Protein AF-A0A183DAX3-F1 (afdb_monomer)

Structure (mmCIF, N/CA/C/O backbone):
data_AF-A0A183DAX3-F1
#
_entry.id   AF-A0A183DAX3-F1
#
loop_
_atom_site.group_PDB
_atom_site.id
_atom_site.type_symbol
_atom_site.label_atom_id
_atom_site.label_alt_id
_atom_site.label_comp_id
_atom_site.label_asym_id
_atom_site.label_entity_id
_atom_site.label_seq_id
_atom_site.pdbx_PDB_ins_code
_atom_site.Cartn_x
_atom_site.Cartn_y
_atom_site.Cartn_z
_atom_site.occupancy
_atom_site.B_iso_or_equiv
_atom_site.auth_seq_id
_atom_site.auth_comp_id
_atom_site.auth_asym_id
_atom_site.auth_atom_id
_atom_site.pdbx_PDB_model_num
ATOM 1 N N . PHE A 1 1 ? -24.414 -27.160 -21.363 1.00 36.38 1 PHE A N 1
ATOM 2 C CA . PHE A 1 1 ? -23.345 -26.198 -21.019 1.00 36.38 1 PHE A CA 1
ATOM 3 C C . PHE A 1 1 ? -23.274 -26.033 -19.509 1.00 36.38 1 PHE A C 1
ATOM 5 O O . PHE A 1 1 ? -24.275 -25.656 -18.914 1.00 36.38 1 PHE A O 1
ATOM 12 N N . PHE A 1 2 ? -22.124 -26.298 -18.882 1.00 36.66 2 PHE A N 1
ATOM 13 C CA . PHE A 1 2 ? -21.913 -25.913 -17.483 1.00 36.66 2 PHE A CA 1
ATOM 14 C C . PHE A 1 2 ? -21.641 -24.407 -17.411 1.00 36.66 2 PHE A C 1
ATOM 16 O O . PHE A 1 2 ? -20.585 -23.949 -17.849 1.00 36.66 2 PHE A O 1
ATOM 23 N N . PHE A 1 3 ? -22.562 -23.641 -1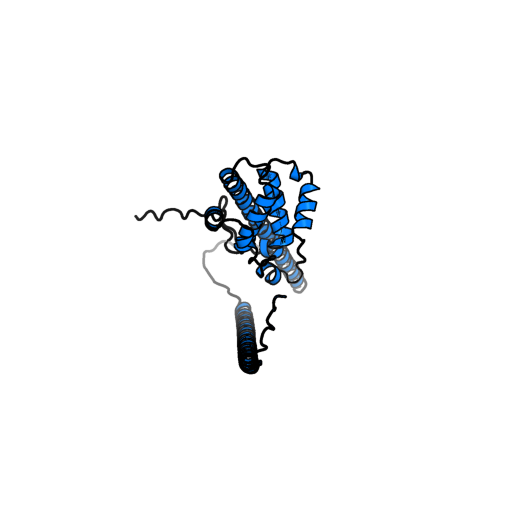6.821 1.00 40.41 3 PHE A N 1
ATOM 24 C CA . PHE A 1 3 ? -22.272 -22.273 -16.393 1.00 40.41 3 PHE A CA 1
ATOM 25 C C . PHE A 1 3 ? -21.272 -22.322 -15.234 1.00 40.41 3 PHE A C 1
ATOM 27 O O . PHE A 1 3 ? -21.640 -22.407 -14.060 1.00 40.41 3 PHE A O 1
ATOM 34 N N . LYS A 1 4 ? -19.979 -22.291 -15.574 1.00 36.47 4 LYS A N 1
ATOM 35 C CA . LYS A 1 4 ? -18.889 -22.106 -14.616 1.00 36.47 4 LYS A CA 1
ATOM 36 C C . LYS A 1 4 ? -19.101 -20.738 -13.966 1.00 36.47 4 LYS A C 1
ATOM 38 O O . LYS A 1 4 ? -18.839 -19.720 -14.603 1.00 36.47 4 LYS A O 1
ATOM 43 N N . LYS A 1 5 ? -19.662 -20.731 -12.747 1.00 35.03 5 LYS A N 1
ATOM 44 C CA . LYS A 1 5 ? -20.016 -19.509 -12.003 1.00 35.03 5 LYS A CA 1
ATOM 45 C C . LYS A 1 5 ? -18.853 -18.511 -12.097 1.00 35.03 5 LYS A C 1
ATOM 47 O O . LYS A 1 5 ? -17.717 -18.939 -11.867 1.00 35.03 5 LYS A O 1
ATOM 52 N N . PRO A 1 6 ? -19.097 -17.228 -12.429 1.00 43.09 6 PRO A N 1
ATOM 53 C CA . PRO A 1 6 ? -18.027 -16.243 -12.463 1.00 43.09 6 PRO A CA 1
ATOM 54 C C . PRO A 1 6 ? -17.352 -16.244 -11.094 1.00 43.09 6 PRO A C 1
ATOM 56 O O . PRO A 1 6 ? -18.022 -16.106 -10.067 1.00 43.09 6 PRO A O 1
ATOM 59 N N . VAL A 1 7 ? -16.038 -16.478 -11.078 1.00 43.03 7 VAL A N 1
ATOM 60 C CA . VAL A 1 7 ? -15.271 -16.480 -9.833 1.00 43.03 7 VAL A CA 1
ATOM 61 C C . VAL A 1 7 ? -15.474 -15.111 -9.197 1.00 43.03 7 VAL A C 1
ATOM 63 O O . VAL A 1 7 ? -15.233 -14.092 -9.841 1.00 43.03 7 VAL A O 1
ATOM 66 N N . SER A 1 8 ? -15.973 -15.090 -7.959 1.00 47.31 8 SER A N 1
ATOM 67 C CA . SER A 1 8 ? -16.165 -13.859 -7.192 1.00 47.31 8 SER A CA 1
ATOM 68 C C . SER A 1 8 ? -14.787 -13.265 -6.905 1.00 47.31 8 SER A C 1
ATOM 70 O O . SER A 1 8 ? -14.206 -13.554 -5.861 1.00 47.31 8 SER A O 1
ATOM 72 N N . ASP A 1 9 ? -14.292 -12.451 -7.839 1.00 54.03 9 ASP A N 1
ATOM 73 C CA . ASP A 1 9 ? -12.934 -11.885 -7.958 1.00 54.03 9 ASP A CA 1
ATOM 74 C C . ASP A 1 9 ? -12.646 -10.780 -6.915 1.00 54.03 9 ASP A C 1
ATOM 76 O O . ASP A 1 9 ? -12.005 -9.752 -7.148 1.00 54.03 9 ASP A O 1
ATOM 80 N N . ASP A 1 10 ? -13.230 -10.979 -5.740 1.00 66.69 10 ASP A N 1
ATOM 81 C CA . ASP A 1 10 ? -13.441 -10.016 -4.685 1.00 66.69 10 ASP A CA 1
ATOM 82 C C . ASP A 1 10 ? -12.514 -10.374 -3.526 1.00 66.69 10 ASP A C 1
ATOM 84 O O . ASP A 1 10 ? -12.925 -10.850 -2.471 1.00 66.69 10 ASP A O 1
ATOM 88 N N . TYR A 1 11 ? -11.221 -10.185 -3.788 1.00 73.75 11 TYR A N 1
ATOM 89 C CA . TYR A 1 11 ? -10.086 -10.455 -2.899 1.00 73.75 11 TYR A CA 1
ATOM 90 C C . TYR A 1 11 ? -10.286 -9.922 -1.468 1.00 73.75 11 TYR A C 1
ATOM 92 O O . TYR A 1 11 ? -9.861 -10.528 -0.488 1.00 73.75 11 TYR A O 1
ATOM 100 N N . VAL A 1 12 ? -11.032 -8.821 -1.339 1.00 80.94 12 VAL A N 1
ATOM 101 C CA . VAL A 1 12 ? -11.403 -8.203 -0.061 1.00 80.94 12 VAL A CA 1
ATOM 102 C C . VAL A 1 12 ? -12.315 -9.101 0.786 1.00 80.94 12 VAL A C 1
ATOM 104 O O . VAL A 1 12 ? -12.219 -9.057 2.009 1.00 80.94 12 VAL A O 1
ATOM 107 N N . LYS A 1 13 ? -13.127 -9.986 0.188 1.00 83.25 13 LYS A N 1
ATOM 108 C CA . LYS A 1 13 ? -13.876 -11.018 0.931 1.00 83.25 13 LYS A CA 1
ATOM 109 C C . LYS A 1 13 ? -12.946 -12.028 1.602 1.00 83.25 13 LYS A C 1
ATOM 111 O O . LYS A 1 13 ? -13.238 -12.438 2.718 1.00 83.25 13 LYS A O 1
ATOM 116 N N . PHE A 1 14 ? -11.837 -12.403 0.962 1.00 82.75 14 PHE A N 1
ATOM 117 C CA . PHE A 1 14 ? -10.876 -13.353 1.533 1.00 82.75 14 PHE A CA 1
ATOM 118 C C . PHE A 1 14 ? -10.096 -12.727 2.696 1.00 82.75 14 PHE A C 1
ATOM 120 O O . PHE A 1 14 ? -10.003 -13.319 3.769 1.00 82.75 14 PHE A O 1
ATOM 127 N N . ILE A 1 15 ? -9.658 -11.472 2.541 1.00 85.75 15 ILE A N 1
ATOM 128 C CA . ILE A 1 15 ? -9.043 -10.694 3.630 1.00 85.75 15 ILE A CA 1
ATOM 129 C C . ILE A 1 15 ? -10.043 -10.488 4.786 1.00 85.75 15 ILE A C 1
ATOM 131 O O . ILE A 1 15 ? -9.683 -10.667 5.948 1.00 85.75 15 ILE A O 1
ATOM 135 N N . ARG A 1 16 ? -11.324 -10.210 4.491 1.00 88.50 16 ARG A N 1
ATOM 136 C CA . ARG A 1 16 ? -12.394 -10.151 5.504 1.00 88.50 16 ARG A CA 1
ATOM 137 C C . ARG A 1 16 ? -12.601 -11.492 6.217 1.00 88.50 16 ARG A C 1
ATOM 139 O O . ARG A 1 16 ? -12.788 -11.490 7.428 1.00 88.50 16 ARG A O 1
ATOM 146 N N . GLN A 1 17 ? -12.550 -12.616 5.500 1.00 86.88 17 GLN A N 1
ATOM 147 C CA . GLN A 1 17 ? -12.668 -13.965 6.073 1.00 86.88 17 GLN A CA 1
ATOM 148 C C . GLN A 1 17 ? -11.479 -14.338 6.968 1.00 86.88 17 GLN A C 1
ATOM 150 O O . GLN A 1 17 ? -11.684 -14.988 7.988 1.00 86.88 17 GLN A O 1
ATOM 155 N N . LYS A 1 18 ? -10.257 -13.900 6.632 1.00 85.06 18 LYS A N 1
ATOM 156 C CA . LYS A 1 18 ? -9.081 -14.032 7.512 1.00 85.06 18 LYS A CA 1
ATOM 157 C C . LYS A 1 18 ? -9.136 -13.110 8.740 1.00 85.06 18 LYS A C 1
ATOM 159 O O . LYS A 1 18 ? -8.490 -13.404 9.742 1.00 85.06 18 LYS A O 1
ATOM 164 N N . GLY A 1 19 ? -9.898 -12.017 8.666 1.00 84.88 19 GLY A N 1
ATOM 165 C CA . GLY A 1 19 ? -10.032 -11.018 9.726 1.00 84.88 19 GLY A CA 1
ATOM 166 C C . GLY A 1 19 ? -8.823 -10.080 9.843 1.00 84.88 19 GLY A C 1
ATOM 167 O O . GLY A 1 19 ? -7.738 -10.358 9.338 1.00 84.88 19 GLY A O 1
ATOM 168 N N . ILE A 1 20 ? -9.008 -8.937 10.512 1.00 87.25 20 ILE A N 1
ATOM 169 C CA . ILE A 1 20 ? -7.955 -7.927 10.727 1.00 87.25 20 ILE A CA 1
ATOM 170 C C . ILE A 1 20 ? -7.812 -7.582 12.212 1.00 87.25 20 ILE A C 1
ATOM 172 O O . ILE A 1 20 ? -8.551 -6.764 12.761 1.00 87.25 20 ILE A O 1
ATOM 176 N N . SER A 1 21 ? -6.827 -8.204 12.858 1.00 87.56 21 SER A N 1
ATOM 177 C CA . SER A 1 21 ? -6.467 -8.005 14.264 1.00 87.56 21 SER A CA 1
ATOM 178 C C . SER A 1 21 ? -4.980 -7.667 14.417 1.00 87.56 21 SER A C 1
ATOM 180 O O . SER A 1 21 ? -4.180 -7.846 13.498 1.00 87.56 21 SER A O 1
ATOM 182 N N . GLN A 1 22 ? -4.580 -7.227 15.615 1.00 87.25 22 GLN A N 1
ATOM 183 C CA . GLN A 1 22 ? -3.162 -7.046 15.944 1.00 87.25 22 GLN A CA 1
ATOM 184 C C . GLN A 1 22 ? -2.368 -8.360 15.824 1.00 87.25 22 GLN A C 1
ATOM 186 O O . GLN A 1 22 ? -1.220 -8.347 15.394 1.00 87.25 22 GLN A O 1
ATOM 191 N N . SER A 1 23 ? -2.991 -9.494 16.161 1.00 86.44 23 SER A N 1
ATOM 192 C CA . SER A 1 23 ? -2.386 -10.828 16.070 1.00 86.44 23 SER A CA 1
ATOM 193 C C . SER A 1 23 ? -2.333 -11.390 14.646 1.00 86.44 23 SER A C 1
ATOM 195 O O . SER A 1 23 ? -1.451 -12.189 14.352 1.00 86.44 23 SER A O 1
ATOM 197 N N . SER A 1 24 ? -3.223 -10.969 13.736 1.00 84.50 24 SER A N 1
ATOM 198 C CA . SER A 1 24 ? -3.131 -11.363 12.323 1.00 84.50 24 SER A CA 1
ATOM 199 C C . SER A 1 24 ? -2.030 -10.598 11.586 1.00 84.50 24 SER A C 1
ATOM 201 O O . SER A 1 24 ? -1.453 -11.130 10.642 1.00 84.50 24 SER A O 1
ATOM 203 N N . ILE A 1 25 ? -1.734 -9.355 11.997 1.00 90.31 25 ILE A N 1
ATOM 204 C CA . ILE A 1 25 ? -0.727 -8.510 11.333 1.00 90.31 25 ILE A CA 1
ATOM 205 C C . ILE A 1 25 ? 0.669 -8.548 11.967 1.00 90.31 25 ILE A C 1
ATOM 207 O O . ILE A 1 25 ? 1.628 -8.223 11.273 1.00 90.31 25 ILE A O 1
ATOM 211 N N . SER A 1 26 ? 0.829 -8.983 13.224 1.00 88.19 26 SER A N 1
ATOM 212 C CA . SER A 1 26 ? 2.143 -9.050 13.898 1.00 88.19 26 SER A CA 1
ATOM 213 C C . SER A 1 26 ? 3.169 -9.922 13.171 1.00 88.19 26 SER A C 1
ATOM 215 O O . SER A 1 26 ? 4.369 -9.694 13.285 1.00 88.19 26 SER A O 1
ATOM 217 N N . ASN A 1 27 ? 2.692 -10.912 12.415 1.00 88.19 27 ASN A N 1
ATOM 218 C CA . ASN A 1 27 ? 3.525 -11.889 11.715 1.00 88.19 27 ASN A CA 1
ATOM 219 C C . ASN A 1 27 ? 3.821 -11.471 10.259 1.00 88.19 27 ASN A C 1
ATOM 221 O O . ASN A 1 27 ? 4.554 -12.164 9.551 1.00 88.19 27 ASN A O 1
ATOM 225 N N . ILE A 1 28 ? 3.251 -10.352 9.792 1.00 91.38 28 ILE A N 1
ATOM 226 C CA . ILE A 1 28 ? 3.421 -9.855 8.426 1.00 91.38 28 ILE A CA 1
ATOM 227 C C . ILE A 1 28 ? 4.698 -9.017 8.337 1.00 91.38 28 ILE A C 1
ATOM 229 O O . ILE A 1 28 ? 4.840 -7.990 8.998 1.00 91.38 28 ILE A O 1
ATOM 233 N N . LYS A 1 29 ? 5.615 -9.415 7.450 1.00 93.62 29 LYS A N 1
ATOM 234 C CA . LYS A 1 29 ? 6.795 -8.608 7.115 1.00 93.62 29 LYS A CA 1
ATOM 235 C C . LYS A 1 29 ? 6.365 -7.392 6.285 1.00 93.62 29 LYS A C 1
ATOM 237 O O . LYS A 1 29 ? 5.836 -7.555 5.187 1.00 93.62 29 LYS A O 1
ATOM 242 N N . ILE A 1 30 ? 6.590 -6.191 6.824 1.00 94.44 30 ILE A N 1
ATOM 243 C CA . ILE A 1 30 ? 6.366 -4.897 6.162 1.00 94.44 30 ILE A CA 1
ATOM 244 C C . ILE A 1 30 ? 7.695 -4.116 6.146 1.00 94.44 30 ILE A C 1
ATOM 246 O O . ILE A 1 30 ? 8.199 -3.804 7.226 1.00 94.44 30 ILE A O 1
ATOM 250 N N . PRO A 1 31 ? 8.250 -3.756 4.970 1.00 95.69 31 PRO A N 1
ATOM 251 C CA . PRO A 1 31 ? 7.749 -4.045 3.623 1.00 95.69 31 PRO A CA 1
ATOM 252 C C . PRO A 1 31 ? 7.647 -5.533 3.304 1.00 95.69 31 PRO A C 1
ATOM 254 O O . PRO A 1 31 ? 8.349 -6.357 3.893 1.00 95.69 31 PRO A O 1
ATOM 257 N N . VAL A 1 32 ? 6.799 -5.864 2.330 1.00 94.88 32 VAL A N 1
ATOM 258 C CA . VAL A 1 32 ? 6.739 -7.235 1.812 1.00 94.88 32 VAL A CA 1
ATOM 259 C C . VAL A 1 32 ? 8.085 -7.572 1.144 1.00 94.88 32 VAL A C 1
ATOM 261 O O . VAL A 1 32 ? 8.640 -6.698 0.474 1.00 94.88 32 VAL A O 1
ATOM 264 N N . PRO A 1 33 ? 8.640 -8.793 1.274 1.00 94.19 33 PRO A N 1
ATOM 265 C CA . PRO A 1 33 ? 9.976 -9.118 0.748 1.00 94.19 33 PRO A CA 1
ATOM 266 C C . PRO A 1 33 ? 10.165 -8.789 -0.742 1.00 94.19 33 PRO A C 1
ATOM 268 O O . PRO A 1 33 ? 11.224 -8.333 -1.168 1.00 94.19 33 PRO A O 1
ATOM 271 N N . GLN A 1 34 ? 9.098 -8.939 -1.526 1.00 93.00 34 GLN A N 1
ATOM 272 C CA . GLN A 1 34 ? 9.042 -8.631 -2.951 1.00 93.00 34 GLN A CA 1
ATOM 273 C C . GLN A 1 34 ? 9.302 -7.144 -3.251 1.00 93.00 34 GLN A C 1
ATOM 275 O O . GLN A 1 34 ? 9.778 -6.835 -4.337 1.00 93.00 34 GLN A O 1
ATOM 280 N N . ALA A 1 35 ? 9.050 -6.224 -2.311 1.00 93.38 35 ALA A N 1
ATOM 281 C CA . ALA A 1 35 ? 9.374 -4.807 -2.475 1.00 93.38 35 ALA A CA 1
ATOM 282 C C . ALA A 1 35 ? 10.889 -4.596 -2.626 1.00 93.38 35 ALA A C 1
ATOM 284 O O . ALA A 1 35 ? 11.311 -3.855 -3.509 1.00 93.38 35 ALA A O 1
ATOM 285 N N . TYR A 1 36 ? 11.693 -5.307 -1.827 1.00 94.31 36 TYR A N 1
ATOM 286 C CA . TYR A 1 36 ? 13.156 -5.264 -1.891 1.00 94.31 36 TYR A CA 1
ATOM 287 C C . TYR A 1 36 ? 13.718 -6.020 -3.101 1.00 94.31 36 TYR A C 1
ATOM 289 O O . TYR A 1 36 ? 14.687 -5.565 -3.698 1.00 94.31 36 TYR A O 1
ATOM 297 N N . LEU A 1 37 ? 13.078 -7.117 -3.527 1.00 92.31 37 LEU A N 1
ATOM 298 C CA . LEU A 1 37 ? 13.431 -7.800 -4.783 1.00 92.31 37 LEU A CA 1
ATOM 299 C C . LEU A 1 37 ? 13.175 -6.905 -6.011 1.00 92.31 37 LEU A C 1
ATOM 301 O O . LEU A 1 37 ? 13.958 -6.900 -6.958 1.00 92.31 37 LEU A O 1
ATOM 305 N N . SER A 1 38 ? 12.099 -6.112 -5.993 1.00 90.00 38 SER A N 1
ATOM 306 C CA . SER A 1 38 ? 11.812 -5.102 -7.020 1.00 90.00 38 SER A CA 1
ATOM 307 C C . SER A 1 38 ? 12.674 -3.841 -6.898 1.00 90.00 38 SER A C 1
ATOM 309 O O . SER A 1 38 ? 12.843 -3.124 -7.889 1.00 90.00 38 SER A O 1
ATOM 311 N N . ASP A 1 39 ? 13.142 -3.514 -5.691 1.00 92.75 39 ASP A N 1
ATOM 312 C CA . ASP A 1 39 ? 13.856 -2.281 -5.363 1.00 92.75 39 ASP A CA 1
ATOM 313 C C . ASP A 1 39 ? 14.766 -2.428 -4.122 1.00 92.75 39 ASP A C 1
ATOM 315 O O . ASP A 1 39 ? 14.351 -2.100 -3.007 1.00 92.75 39 ASP A O 1
ATOM 319 N N . PRO A 1 40 ? 16.035 -2.850 -4.287 1.00 94.00 40 PRO A N 1
ATOM 320 C CA . PRO A 1 40 ? 16.969 -2.984 -3.164 1.00 94.00 40 PRO A CA 1
ATOM 321 C C . PRO A 1 40 ? 17.235 -1.673 -2.407 1.00 94.00 40 PRO A C 1
ATOM 323 O O . PRO A 1 40 ? 17.651 -1.703 -1.254 1.00 94.00 40 PRO A O 1
ATOM 326 N N . GLY A 1 41 ? 16.974 -0.519 -3.035 1.00 94.06 41 GLY A N 1
ATOM 327 C CA . GLY A 1 41 ? 17.091 0.808 -2.425 1.00 94.06 41 GLY A CA 1
ATOM 328 C C . GLY A 1 41 ? 15.806 1.323 -1.765 1.00 94.06 41 GLY A C 1
ATOM 329 O O . GLY A 1 41 ? 15.719 2.518 -1.481 1.00 94.06 41 GLY A O 1
ATOM 330 N N . PHE A 1 42 ? 14.782 0.485 -1.565 1.00 95.06 42 PHE A N 1
ATOM 331 C CA . PHE A 1 42 ? 13.511 0.928 -0.990 1.00 95.06 42 PHE A CA 1
ATOM 332 C C . PHE A 1 42 ? 13.645 1.298 0.494 1.00 95.06 42 PHE A C 1
ATOM 334 O O . PHE A 1 42 ? 13.867 0.445 1.351 1.00 95.06 42 PHE A O 1
ATOM 341 N N . THR A 1 43 ? 13.449 2.580 0.799 1.00 95.50 43 THR A N 1
ATOM 342 C CA . THR A 1 43 ? 13.458 3.142 2.154 1.00 95.50 43 THR A CA 1
ATOM 343 C C . THR A 1 43 ? 12.022 3.364 2.657 1.00 95.50 43 THR A C 1
ATOM 345 O O . THR A 1 43 ? 11.403 4.387 2.350 1.00 95.50 43 THR A O 1
ATOM 348 N N . PRO A 1 44 ? 11.434 2.410 3.404 1.00 96.06 44 PRO A N 1
ATOM 349 C CA . PRO A 1 44 ? 10.054 2.522 3.856 1.00 96.06 44 PRO A CA 1
ATOM 350 C C . PRO A 1 44 ? 9.890 3.545 4.982 1.00 96.06 44 PRO A C 1
ATOM 352 O O . PRO A 1 44 ? 10.698 3.620 5.905 1.00 96.06 44 PRO A O 1
ATOM 355 N N . SER A 1 45 ? 8.785 4.287 4.955 1.00 97.00 45 SER A N 1
ATOM 356 C CA . SER A 1 45 ? 8.358 5.105 6.098 1.00 97.00 45 SER A CA 1
ATOM 357 C C . SER A 1 45 ? 7.787 4.235 7.232 1.00 97.00 45 SER A C 1
ATOM 359 O O . SER A 1 45 ? 7.243 3.150 6.986 1.00 97.00 45 SER A O 1
ATOM 361 N N . SER A 1 46 ? 7.854 4.723 8.474 1.00 97.06 46 SER A N 1
ATOM 362 C CA . SER A 1 46 ? 7.173 4.096 9.620 1.00 97.06 46 SER A CA 1
ATOM 363 C C . SER A 1 46 ? 5.640 4.183 9.480 1.00 97.06 46 SER A C 1
ATOM 365 O O . SER A 1 46 ? 5.128 4.920 8.632 1.00 97.06 46 SER A O 1
ATOM 367 N N . GLU A 1 47 ? 4.881 3.419 10.271 1.00 96.94 47 GLU A N 1
ATOM 368 C CA . GLU A 1 47 ? 3.412 3.518 10.241 1.00 96.94 47 GLU A CA 1
ATOM 369 C C . GLU A 1 47 ? 2.963 4.891 10.761 1.00 96.94 47 GLU A C 1
ATOM 371 O O . GLU A 1 47 ? 2.160 5.579 10.135 1.00 96.94 47 GLU A O 1
ATOM 376 N N . GLU A 1 48 ? 3.584 5.326 11.851 1.00 97.38 48 GLU A N 1
ATOM 377 C CA . GLU A 1 48 ? 3.372 6.586 12.556 1.00 97.38 48 GLU A CA 1
ATOM 378 C C . GLU A 1 48 ? 3.677 7.775 11.640 1.00 97.38 48 GLU A C 1
ATOM 380 O O . GLU A 1 48 ? 2.869 8.693 11.541 1.00 97.38 48 GLU A O 1
ATOM 385 N N . GLN A 1 49 ? 4.785 7.728 10.891 1.00 97.50 49 GLN A N 1
ATOM 386 C CA . GLN A 1 49 ? 5.135 8.741 9.890 1.00 97.50 49 GLN A CA 1
ATOM 387 C C . GLN A 1 49 ? 4.082 8.852 8.778 1.00 97.50 49 GLN A C 1
ATOM 389 O O . GLN A 1 49 ? 3.790 9.956 8.316 1.00 97.50 49 GLN A O 1
ATOM 394 N N . ILE A 1 50 ? 3.500 7.731 8.337 1.00 97.81 50 ILE A N 1
ATOM 395 C CA . ILE A 1 50 ? 2.433 7.729 7.325 1.00 97.81 50 ILE A CA 1
ATOM 396 C C . ILE A 1 50 ? 1.123 8.270 7.903 1.00 97.81 50 ILE A C 1
ATOM 398 O O . ILE A 1 50 ? 0.455 9.053 7.230 1.00 97.81 50 ILE A O 1
ATOM 402 N N . ILE A 1 51 ? 0.784 7.914 9.143 1.00 97.56 51 ILE A N 1
ATOM 403 C CA . ILE A 1 51 ? -0.407 8.401 9.855 1.00 97.56 51 ILE A CA 1
ATOM 404 C C . ILE A 1 51 ? -0.305 9.912 10.123 1.00 97.56 51 ILE A C 1
ATOM 406 O O . ILE A 1 51 ? -1.238 10.653 9.818 1.00 97.56 51 ILE A O 1
ATOM 410 N N . GLN A 1 52 ? 0.844 10.402 10.592 1.00 97.44 52 GLN A N 1
ATOM 411 C CA . GLN A 1 52 ? 1.106 11.833 10.790 1.00 97.44 52 GLN A CA 1
ATOM 412 C C . GLN A 1 52 ? 1.009 12.611 9.470 1.00 97.44 52 GLN A C 1
ATOM 414 O O . GLN A 1 52 ? 0.261 13.583 9.386 1.00 97.44 52 GLN A O 1
ATOM 419 N N . GLN A 1 53 ? 1.684 12.149 8.408 1.00 96.69 53 GLN A N 1
ATOM 420 C CA . GLN A 1 53 ? 1.600 12.773 7.079 1.00 96.69 53 GLN A CA 1
ATOM 421 C C . GLN A 1 53 ? 0.192 12.701 6.465 1.00 96.69 53 GLN A C 1
ATOM 423 O O . GLN A 1 53 ? -0.137 13.527 5.614 1.00 96.69 53 GLN A O 1
ATOM 428 N N . PHE A 1 54 ? -0.625 11.714 6.848 1.00 97.50 54 PHE A N 1
ATOM 429 C CA . PHE A 1 54 ? -2.021 11.612 6.434 1.00 97.50 54 PHE A CA 1
ATOM 430 C C . PHE A 1 54 ? -2.871 12.687 7.121 1.00 97.50 54 PHE A C 1
ATOM 432 O O . PHE A 1 54 ? -3.498 13.476 6.419 1.00 97.50 54 PHE A O 1
ATOM 439 N N . HIS A 1 55 ? -2.830 12.781 8.455 1.00 96.06 55 HIS A N 1
ATOM 440 C CA . HIS A 1 55 ? -3.594 13.778 9.220 1.00 96.06 55 HIS A CA 1
ATOM 441 C C . HIS A 1 55 ? -3.156 15.227 8.953 1.00 96.06 55 HIS A C 1
ATOM 443 O O . HIS A 1 55 ? -3.982 16.130 8.988 1.00 96.06 55 HIS A O 1
ATOM 449 N N . GLN A 1 56 ? -1.883 15.462 8.621 1.00 95.38 56 GLN A N 1
ATOM 450 C CA . GLN A 1 56 ? -1.381 16.779 8.201 1.00 95.38 56 GLN A CA 1
ATOM 451 C C . GLN A 1 56 ? -1.807 17.178 6.774 1.00 95.38 56 GLN A C 1
ATOM 453 O O . GLN A 1 56 ? -1.518 18.288 6.327 1.00 95.38 56 GLN A O 1
ATOM 458 N N . ASN A 1 57 ? -2.450 16.288 6.012 1.00 96.00 57 ASN A N 1
ATOM 459 C CA . ASN A 1 57 ? -2.863 16.565 4.643 1.00 96.00 57 ASN A CA 1
ATOM 460 C C . ASN A 1 57 ? -4.348 16.927 4.577 1.00 96.00 57 ASN A C 1
ATOM 462 O O . ASN A 1 57 ? -5.179 16.164 5.049 1.00 96.00 57 ASN A O 1
ATOM 466 N N . ARG A 1 58 ? -4.706 17.977 3.825 1.00 91.88 58 ARG A N 1
ATOM 467 C CA . ARG A 1 58 ? -6.112 18.355 3.541 1.00 91.88 58 ARG A CA 1
ATOM 468 C C . ARG A 1 58 ? -6.984 17.253 2.904 1.00 91.88 58 ARG A C 1
ATOM 470 O O . ARG A 1 58 ? -8.185 17.423 2.747 1.00 91.88 58 ARG A O 1
ATOM 477 N N . ARG A 1 59 ? -6.376 16.146 2.456 1.00 89.62 59 ARG A N 1
ATOM 478 C CA . ARG A 1 59 ? -7.061 14.927 1.985 1.00 89.62 59 ARG A CA 1
ATOM 479 C C . ARG A 1 59 ? -7.465 13.975 3.121 1.00 89.62 59 ARG A C 1
ATOM 481 O O . ARG A 1 59 ? -8.058 12.939 2.838 1.00 89.62 59 ARG A O 1
ATOM 488 N N . CYS A 1 60 ? -7.133 14.290 4.372 1.00 91.25 60 CYS A N 1
ATOM 489 C CA . CYS A 1 60 ? -7.731 13.668 5.547 1.00 91.25 60 CYS A CA 1
ATOM 490 C C . CYS A 1 60 ? -9.218 14.041 5.613 1.00 91.25 60 CYS A C 1
ATOM 492 O O . CYS A 1 60 ? -10.063 13.157 5.703 1.00 91.25 60 CYS A O 1
ATOM 494 N N . ASP A 1 61 ? -9.536 15.325 5.457 1.00 90.62 61 ASP A N 1
ATOM 495 C CA . ASP A 1 61 ? -10.880 15.893 5.670 1.00 90.62 61 ASP A CA 1
ATOM 496 C C . ASP A 1 61 ? -11.824 15.721 4.465 1.00 90.62 61 ASP A C 1
ATOM 498 O O . ASP A 1 61 ? -13.026 15.963 4.551 1.00 90.62 61 ASP A O 1
ATOM 502 N N . ASP A 1 62 ? -11.282 15.231 3.347 1.00 93.94 62 ASP A N 1
ATOM 503 C CA . ASP A 1 62 ? -12.029 14.709 2.201 1.00 93.94 62 ASP A CA 1
ATOM 504 C C . ASP A 1 62 ? -13.038 13.614 2.634 1.00 93.94 62 ASP A C 1
ATOM 506 O O . ASP A 1 62 ? -12.901 12.975 3.685 1.00 93.94 62 ASP A O 1
ATOM 510 N N . ASP A 1 63 ? -14.027 13.342 1.772 1.00 94.88 63 ASP A N 1
ATOM 511 C CA . ASP A 1 63 ? -14.946 12.196 1.901 1.00 94.88 63 ASP A CA 1
ATOM 512 C C . ASP A 1 63 ? -14.200 10.889 2.245 1.00 94.88 63 ASP A C 1
ATOM 514 O O . ASP A 1 63 ? -13.103 10.628 1.745 1.00 94.88 63 ASP A O 1
ATOM 518 N N . VAL A 1 64 ? -14.826 10.022 3.043 1.00 95.44 64 VAL A N 1
ATOM 519 C CA . VAL A 1 64 ? -14.245 8.766 3.540 1.00 95.44 64 VAL A CA 1
ATOM 520 C C . VAL A 1 64 ? -13.692 7.891 2.402 1.00 95.44 64 VAL A C 1
ATOM 522 O O . VAL A 1 64 ? -12.587 7.352 2.528 1.00 95.44 64 VAL A O 1
ATOM 525 N N . ARG A 1 65 ? -14.372 7.805 1.245 1.00 95.44 65 ARG A N 1
ATOM 526 C CA . ARG A 1 65 ? -13.922 7.006 0.081 1.00 95.44 65 ARG A CA 1
ATOM 527 C C . ARG A 1 65 ? -12.783 7.656 -0.712 1.00 95.44 65 ARG A C 1
ATOM 529 O O . ARG A 1 65 ? -12.174 6.984 -1.558 1.00 95.44 65 ARG A O 1
ATOM 536 N N . LYS A 1 66 ? -12.494 8.940 -0.484 1.00 95.69 66 LYS A N 1
ATOM 537 C CA . LYS A 1 66 ? -11.320 9.661 -1.003 1.00 95.69 66 LYS A CA 1
ATOM 538 C C . LYS A 1 66 ? -10.161 9.625 -0.006 1.00 95.69 66 LYS A C 1
ATOM 540 O O . LYS A 1 66 ? -9.051 9.265 -0.397 1.00 95.69 66 LYS A O 1
ATOM 545 N N . ALA A 1 67 ? -10.423 9.925 1.265 1.00 96.81 67 ALA A N 1
ATOM 546 C CA . ALA A 1 67 ? -9.440 9.926 2.340 1.00 96.81 67 ALA A CA 1
ATOM 547 C C . ALA A 1 67 ? -8.825 8.529 2.538 1.00 96.81 67 ALA A C 1
ATOM 549 O O . ALA A 1 67 ? -7.601 8.390 2.533 1.00 96.81 67 ALA A O 1
ATOM 550 N N . MET A 1 68 ? -9.635 7.461 2.546 1.00 97.38 68 MET A N 1
ATOM 551 C CA . MET A 1 68 ? -9.110 6.091 2.638 1.00 97.38 68 MET A CA 1
ATOM 552 C C . MET A 1 68 ? -8.332 5.684 1.378 1.00 97.38 68 MET A C 1
ATOM 554 O O . MET A 1 68 ? -7.309 5.006 1.477 1.00 97.38 68 MET A O 1
ATOM 558 N N . ALA A 1 69 ? -8.740 6.159 0.194 1.00 95.81 69 ALA A N 1
ATOM 559 C CA . ALA A 1 69 ? -7.976 5.951 -1.040 1.00 95.81 69 ALA A CA 1
ATOM 560 C C . ALA A 1 69 ? -6.616 6.671 -1.016 1.00 95.81 69 ALA A C 1
ATOM 562 O O . ALA A 1 69 ? -5.643 6.171 -1.582 1.00 95.81 69 ALA A O 1
ATOM 563 N N . PHE A 1 70 ? -6.529 7.822 -0.347 1.00 96.38 70 PHE A N 1
ATOM 564 C CA . PHE A 1 70 ? -5.282 8.550 -0.137 1.00 96.38 70 PHE A CA 1
ATOM 565 C C . PHE A 1 70 ? -4.371 7.848 0.886 1.00 96.38 70 PHE A C 1
ATOM 567 O O . PHE A 1 70 ? -3.205 7.605 0.568 1.00 96.38 70 PHE A O 1
ATOM 574 N N . LEU A 1 71 ? -4.904 7.416 2.036 1.00 97.56 71 LEU A N 1
ATOM 575 C CA . LEU A 1 71 ? -4.167 6.641 3.044 1.00 97.56 71 LEU A CA 1
ATOM 576 C C . LEU A 1 71 ? -3.639 5.310 2.477 1.00 97.56 71 LEU A C 1
ATOM 578 O O . LEU A 1 71 ? -2.441 5.036 2.558 1.00 97.56 71 LEU A O 1
ATOM 582 N N . SER A 1 72 ? -4.493 4.521 1.816 1.00 96.12 72 SER A N 1
ATOM 583 C CA . SER A 1 72 ? -4.087 3.264 1.163 1.00 96.12 72 SER A CA 1
ATOM 584 C C . SER A 1 72 ? -3.016 3.483 0.092 1.00 96.12 72 SER A C 1
ATOM 586 O O . SER A 1 72 ? -2.076 2.696 -0.009 1.00 96.12 72 SER A O 1
ATOM 588 N N . LYS A 1 73 ? -3.101 4.576 -0.684 1.00 94.94 73 LYS A N 1
ATOM 589 C CA . LYS A 1 73 ? -2.055 4.959 -1.645 1.00 94.94 73 LYS A CA 1
ATOM 590 C C . LYS A 1 73 ? -0.732 5.280 -0.942 1.00 94.94 73 LYS A C 1
ATOM 592 O O . LYS A 1 73 ? 0.312 4.875 -1.446 1.00 94.94 73 LYS A O 1
ATOM 597 N N . MET A 1 74 ? -0.753 6.011 0.175 1.00 96.75 74 MET A N 1
ATOM 598 C CA . MET A 1 74 ? 0.461 6.338 0.934 1.00 96.75 74 MET A CA 1
ATOM 599 C C . MET A 1 74 ? 1.122 5.082 1.501 1.00 96.75 74 MET A C 1
ATOM 601 O O . MET A 1 74 ? 2.317 4.894 1.291 1.00 96.75 74 MET A O 1
ATOM 605 N N . LEU A 1 75 ? 0.349 4.197 2.135 1.00 97.56 75 LEU A N 1
ATOM 606 C CA . LEU A 1 75 ? 0.847 2.918 2.646 1.00 97.56 75 LEU A CA 1
ATOM 607 C C . LEU A 1 75 ? 1.457 2.071 1.516 1.00 97.56 75 LEU A C 1
ATOM 609 O O . LEU A 1 75 ? 2.608 1.647 1.620 1.00 97.56 75 LEU A O 1
ATOM 613 N N . ALA A 1 76 ? 0.741 1.900 0.402 1.00 94.94 76 ALA A N 1
ATOM 614 C CA . ALA A 1 76 ? 1.216 1.145 -0.756 1.00 94.94 76 ALA A CA 1
ATOM 615 C C . ALA A 1 76 ? 2.523 1.711 -1.352 1.00 94.94 76 ALA A C 1
ATOM 617 O O . ALA A 1 76 ? 3.507 0.978 -1.478 1.00 94.94 76 ALA A O 1
ATOM 618 N N . GLU A 1 77 ? 2.551 3.009 -1.687 1.00 94.31 77 GLU A N 1
ATOM 619 C CA . GLU A 1 77 ? 3.678 3.641 -2.392 1.00 94.31 77 GLU A CA 1
ATOM 620 C C . GLU A 1 77 ? 4.906 3.901 -1.492 1.00 94.31 77 GLU A C 1
ATOM 622 O O . GLU A 1 77 ? 6.019 3.888 -2.017 1.00 94.31 77 GLU A O 1
ATOM 627 N N . LYS A 1 78 ? 4.735 4.129 -0.175 1.00 96.62 78 LYS A N 1
ATOM 628 C CA . LYS A 1 78 ? 5.823 4.534 0.749 1.00 96.62 78 LYS A CA 1
ATOM 629 C C . LYS A 1 78 ? 6.224 3.514 1.826 1.00 96.62 78 LYS A C 1
ATOM 631 O O . LYS A 1 78 ? 7.238 3.734 2.481 1.00 96.62 78 LYS A O 1
ATOM 636 N N . ARG A 1 79 ? 5.443 2.457 2.080 1.00 97.00 79 ARG A N 1
ATOM 637 C CA . ARG A 1 79 ? 5.688 1.551 3.225 1.00 97.00 79 ARG A CA 1
ATOM 638 C C . ARG A 1 79 ? 5.552 0.062 2.913 1.00 97.00 79 ARG A C 1
ATOM 640 O O . ARG A 1 79 ? 6.293 -0.733 3.473 1.00 97.00 79 ARG A O 1
ATOM 647 N N . VAL A 1 80 ? 4.618 -0.324 2.048 1.00 95.88 80 VAL A N 1
ATOM 648 C CA . VAL A 1 80 ? 4.228 -1.735 1.887 1.00 95.88 80 VAL A CA 1
ATOM 649 C C . VAL A 1 80 ? 4.841 -2.373 0.645 1.00 95.88 80 VAL A C 1
ATOM 651 O O . VAL A 1 80 ? 5.476 -3.417 0.765 1.00 95.88 80 VAL A O 1
ATOM 654 N N . PHE A 1 81 ? 4.671 -1.752 -0.529 1.00 93.75 81 PHE A N 1
ATOM 655 C CA . PHE A 1 81 ? 5.085 -2.327 -1.817 1.00 93.75 81 PHE A CA 1
ATOM 656 C C . PHE A 1 81 ? 6.194 -1.534 -2.515 1.00 93.75 81 PHE A C 1
ATOM 658 O O . PHE A 1 81 ? 7.031 -2.118 -3.196 1.00 93.75 81 PHE A O 1
ATOM 665 N N . GLY A 1 82 ? 6.179 -0.205 -2.394 1.00 92.56 82 GLY A N 1
ATOM 666 C CA . GLY A 1 82 ? 7.087 0.660 -3.143 1.00 92.56 82 GLY A CA 1
ATOM 667 C C . GLY A 1 82 ? 6.723 0.789 -4.630 1.00 92.56 82 GLY A C 1
ATOM 668 O O . GLY A 1 82 ? 6.002 -0.017 -5.228 1.00 92.56 82 GLY A O 1
ATOM 669 N N . THR A 1 83 ? 7.215 1.853 -5.268 1.00 90.19 83 THR A N 1
ATOM 670 C CA . THR A 1 83 ? 6.758 2.241 -6.618 1.00 90.19 83 THR A CA 1
ATOM 671 C C . THR A 1 83 ? 7.289 1.361 -7.760 1.00 90.19 83 THR A C 1
ATOM 673 O O . THR A 1 83 ? 6.759 1.432 -8.875 1.00 90.19 83 THR A O 1
ATOM 676 N N . LYS A 1 84 ? 8.315 0.525 -7.530 1.00 89.50 84 LYS A N 1
ATOM 677 C CA . LYS A 1 84 ? 8.800 -0.445 -8.532 1.00 89.50 84 LYS A CA 1
ATOM 678 C C . LYS A 1 84 ? 7.916 -1.695 -8.578 1.00 89.50 84 LYS A C 1
ATOM 680 O O . LYS A 1 84 ? 7.387 -1.976 -9.654 1.00 89.50 84 LYS A O 1
ATOM 685 N N . LEU A 1 85 ? 7.643 -2.349 -7.443 1.00 88.69 85 LEU A N 1
ATOM 686 C CA . LEU A 1 85 ? 6.747 -3.516 -7.368 1.00 88.69 85 LEU A CA 1
ATOM 687 C C . LEU A 1 85 ? 5.335 -3.188 -7.887 1.00 88.69 85 LEU A C 1
ATOM 689 O O . LEU A 1 85 ? 4.809 -3.895 -8.747 1.00 88.69 85 LEU A O 1
ATOM 693 N N . MET A 1 86 ? 4.766 -2.047 -7.471 1.00 87.56 86 MET A N 1
ATOM 694 C CA . MET A 1 86 ? 3.463 -1.553 -7.961 1.00 87.56 86 MET A CA 1
ATOM 695 C C . MET A 1 86 ? 3.419 -1.269 -9.474 1.00 87.56 86 MET A C 1
ATOM 697 O O . MET A 1 86 ? 2.337 -1.158 -10.049 1.00 87.56 86 MET A O 1
ATOM 701 N N . ALA A 1 87 ? 4.573 -1.112 -10.129 1.00 84.50 87 ALA A N 1
ATOM 702 C CA . ALA A 1 87 ? 4.669 -0.923 -11.576 1.00 84.50 87 ALA A CA 1
ATOM 703 C C . ALA A 1 87 ? 4.912 -2.236 -12.339 1.00 84.50 87 ALA A C 1
ATOM 705 O O . ALA A 1 87 ? 4.594 -2.318 -13.524 1.00 84.50 87 ALA A O 1
ATOM 706 N N . GLN A 1 88 ? 5.470 -3.251 -11.676 1.00 80.56 88 GLN A N 1
ATOM 707 C CA . GLN A 1 88 ? 5.644 -4.599 -12.223 1.00 80.56 88 GLN A CA 1
ATOM 708 C C . GLN A 1 88 ? 4.337 -5.410 -12.178 1.00 80.56 88 GLN A C 1
ATOM 710 O O . GLN A 1 88 ? 4.175 -6.357 -12.946 1.00 80.56 88 GLN A O 1
ATOM 715 N N . THR A 1 89 ? 3.374 -5.027 -11.331 1.00 72.31 89 THR A N 1
ATOM 716 C CA . THR A 1 89 ? 2.121 -5.770 -11.153 1.00 72.31 89 THR A CA 1
ATOM 717 C C . THR A 1 89 ? 1.276 -5.843 -12.431 1.00 72.31 89 THR A C 1
ATOM 719 O O . THR A 1 89 ? 0.790 -4.828 -12.939 1.00 72.31 89 THR A O 1
ATOM 722 N N . THR A 1 90 ? 0.993 -7.057 -12.907 1.00 59.72 90 THR A N 1
ATOM 723 C CA . THR A 1 90 ? -0.129 -7.302 -13.822 1.00 59.72 90 THR A CA 1
ATOM 724 C C . THR A 1 90 ? -1.424 -7.412 -13.023 1.00 59.72 90 THR A C 1
ATOM 726 O O . THR A 1 90 ? -1.680 -8.409 -12.353 1.00 59.72 90 THR A O 1
ATOM 729 N N . VAL A 1 91 ? -2.232 -6.355 -13.077 1.00 58.19 91 VAL A N 1
ATOM 730 C CA . VAL A 1 91 ? -3.544 -6.269 -12.418 1.00 58.19 91 VAL A CA 1
ATOM 731 C C . VAL A 1 91 ? -4.641 -6.400 -13.475 1.00 58.19 91 VAL A C 1
ATOM 733 O O . VAL A 1 91 ? -4.433 -5.998 -14.623 1.00 58.19 91 VAL A O 1
ATOM 736 N N . ALA A 1 92 ? -5.768 -7.005 -13.099 1.00 54.28 92 ALA A N 1
ATOM 737 C CA . ALA A 1 92 ? -6.827 -7.440 -14.008 1.00 54.28 92 ALA A CA 1
ATOM 738 C C . ALA A 1 92 ? -7.617 -6.288 -14.685 1.00 54.28 92 ALA A C 1
ATOM 740 O O . ALA A 1 92 ? -7.217 -5.117 -14.684 1.00 54.28 92 ALA A O 1
ATOM 741 N N . GLY A 1 93 ? -8.721 -6.640 -15.353 1.00 52.19 93 GLY A N 1
ATOM 742 C CA . GLY A 1 93 ? -9.556 -5.705 -16.110 1.00 52.19 93 GLY A CA 1
ATOM 743 C C . GLY A 1 93 ? -10.176 -4.589 -15.252 1.00 52.19 93 GLY A C 1
ATOM 744 O O . GLY A 1 93 ? -10.064 -4.597 -14.024 1.00 52.19 93 GLY A O 1
ATOM 745 N N . PRO A 1 94 ? -10.857 -3.608 -15.876 1.00 52.56 94 PRO A N 1
ATOM 746 C CA . PRO A 1 94 ? -11.684 -2.657 -15.135 1.00 52.56 94 PRO A CA 1
ATOM 747 C C . PRO A 1 94 ? -12.648 -3.399 -14.194 1.00 52.56 94 PRO A C 1
ATOM 749 O O . PRO A 1 94 ? -13.190 -4.431 -14.570 1.00 52.56 94 PRO A O 1
ATOM 752 N N . ASN A 1 95 ? -12.866 -2.859 -12.993 1.00 56.34 95 ASN A N 1
ATOM 753 C CA . ASN A 1 95 ? -13.751 -3.387 -11.937 1.00 56.34 95 ASN A CA 1
ATOM 754 C C . ASN A 1 95 ? -13.233 -4.591 -11.113 1.00 56.34 95 ASN A C 1
ATOM 756 O O . ASN A 1 95 ? -13.852 -4.916 -10.099 1.00 56.34 95 ASN A O 1
ATOM 760 N N . HIS A 1 96 ? -12.094 -5.201 -11.459 1.00 62.78 96 HIS A N 1
ATOM 761 C CA . HIS A 1 96 ? -11.498 -6.289 -10.668 1.00 62.78 96 HIS A CA 1
ATOM 762 C C . HIS A 1 96 ? -10.678 -5.764 -9.471 1.00 62.78 96 HIS A C 1
ATOM 764 O O . HIS A 1 96 ? -9.954 -4.773 -9.587 1.00 62.78 96 HIS A O 1
ATOM 770 N N . SER A 1 97 ? -10.753 -6.463 -8.331 1.00 55.31 97 SER A N 1
ATOM 771 C CA . SER A 1 97 ? -9.992 -6.150 -7.104 1.00 55.31 97 SER A CA 1
ATOM 772 C C . SER A 1 97 ? -8.679 -6.943 -6.977 1.00 55.31 97 SER A C 1
ATOM 774 O O . SER A 1 97 ? -7.950 -6.766 -6.002 1.00 55.31 97 SER A O 1
ATOM 776 N N . THR A 1 98 ? -8.382 -7.846 -7.917 1.00 62.00 98 THR A N 1
ATOM 777 C CA . THR A 1 98 ? -7.315 -8.853 -7.808 1.00 62.00 98 THR A CA 1
ATOM 778 C C . THR A 1 98 ? -5.964 -8.405 -8.361 1.00 62.00 98 THR A C 1
ATOM 780 O O . THR A 1 98 ? -5.780 -8.188 -9.563 1.00 62.00 98 THR A O 1
ATOM 783 N N . TYR A 1 99 ? -4.969 -8.366 -7.475 1.00 63.00 99 TYR A N 1
ATOM 784 C CA . TYR A 1 99 ? -3.561 -8.181 -7.816 1.00 63.00 99 TYR A CA 1
ATOM 785 C C . TYR A 1 99 ? -2.889 -9.547 -7.962 1.00 63.00 99 TYR A C 1
ATOM 787 O O . TYR A 1 99 ? -2.505 -10.153 -6.969 1.00 63.00 99 TYR A O 1
ATOM 795 N N . LYS A 1 100 ? -2.684 -10.038 -9.188 1.00 61.88 100 LYS A N 1
ATOM 796 C CA . LYS A 1 100 ? -2.002 -11.333 -9.378 1.00 61.88 100 LYS A CA 1
ATOM 797 C C . LYS A 1 100 ? -0.520 -11.328 -8.960 1.00 61.88 100 LYS A C 1
ATOM 799 O O . LYS A 1 100 ? 0.074 -12.394 -8.871 1.00 61.88 100 LYS A O 1
ATOM 804 N N . ASN A 1 101 ? 0.065 -10.149 -8.703 1.00 67.75 101 ASN A N 1
ATOM 805 C CA . ASN A 1 101 ? 1.488 -9.991 -8.383 1.00 67.75 101 ASN A CA 1
ATOM 806 C C . ASN A 1 101 ? 1.758 -8.986 -7.232 1.00 67.75 101 ASN A C 1
ATOM 808 O O . ASN A 1 101 ? 2.878 -8.487 -7.134 1.00 67.75 101 ASN A O 1
ATOM 812 N N . LEU A 1 102 ? 0.766 -8.617 -6.405 1.00 82.25 102 LEU A N 1
ATOM 813 C CA . LEU A 1 102 ? 1.055 -7.983 -5.104 1.00 82.25 102 LEU A CA 1
ATOM 814 C C . LEU A 1 102 ? 0.829 -9.024 -4.002 1.00 82.25 102 LEU A C 1
ATOM 816 O O . LEU A 1 102 ? -0.202 -9.693 -4.049 1.00 82.25 102 LEU A O 1
ATOM 820 N N . PRO A 1 103 ? 1.743 -9.155 -3.025 1.00 87.75 103 PRO A N 1
ATOM 821 C CA . PRO A 1 103 ? 1.547 -10.039 -1.880 1.00 87.75 103 PRO A CA 1
ATOM 822 C C . PRO A 1 103 ? 0.297 -9.669 -1.076 1.00 87.75 103 PRO A C 1
ATOM 824 O O . PRO A 1 103 ? 0.023 -8.485 -0.835 1.00 87.75 103 PRO A O 1
ATOM 827 N N . GLU A 1 104 ? -0.458 -10.686 -0.666 1.00 88.00 104 GLU A N 1
ATOM 828 C CA . GLU A 1 104 ? -1.739 -10.524 0.027 1.00 88.00 104 GLU A CA 1
ATOM 829 C C . GLU A 1 104 ? -1.563 -9.842 1.375 1.00 88.00 104 GLU A C 1
ATOM 831 O O . GLU A 1 104 ? -2.335 -8.960 1.745 1.00 88.00 104 GLU A O 1
ATOM 836 N N . GLU A 1 1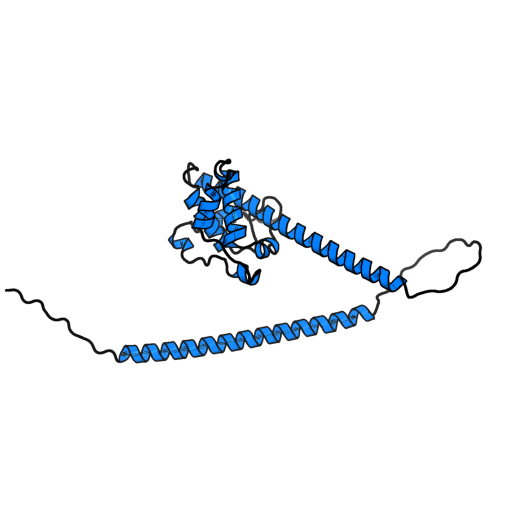05 ? -0.500 -10.216 2.073 1.00 90.94 105 GLU A N 1
ATOM 837 C CA . GLU A 1 105 ? -0.138 -9.771 3.407 1.00 90.94 105 GLU A CA 1
ATOM 838 C C . GLU A 1 105 ? 0.056 -8.246 3.432 1.00 90.94 105 GLU A C 1
ATOM 840 O O . GLU A 1 105 ? -0.313 -7.574 4.393 1.00 90.94 105 GLU A O 1
ATOM 845 N N . GLY A 1 106 ? 0.527 -7.668 2.321 1.00 92.56 106 GLY A N 1
ATOM 846 C CA . GLY A 1 106 ? 0.587 -6.221 2.143 1.00 92.56 106 GLY A CA 1
ATOM 847 C C . GLY A 1 106 ? -0.795 -5.562 2.050 1.00 92.56 106 GLY A C 1
ATOM 848 O O . GLY A 1 106 ? -1.016 -4.519 2.662 1.00 92.56 106 GLY A O 1
ATOM 849 N N . ILE A 1 107 ? -1.755 -6.162 1.335 1.00 91.75 107 ILE A N 1
ATOM 850 C CA . ILE A 1 107 ? -3.137 -5.644 1.259 1.00 91.75 107 ILE A CA 1
ATOM 851 C C . ILE A 1 107 ? -3.869 -5.857 2.596 1.00 91.75 107 ILE A C 1
ATOM 853 O O . ILE A 1 107 ? -4.600 -4.972 3.040 1.00 91.75 107 ILE A O 1
ATOM 857 N N . HIS A 1 108 ? -3.618 -6.983 3.269 1.00 92.88 108 HIS A N 1
ATOM 858 C CA . HIS A 1 108 ? -4.109 -7.321 4.609 1.00 92.88 108 HIS A CA 1
ATOM 859 C C . HIS A 1 108 ? -3.654 -6.279 5.639 1.00 92.88 108 HIS A C 1
ATOM 861 O O . HIS A 1 108 ? -4.471 -5.734 6.383 1.00 92.88 108 HIS A O 1
ATOM 867 N N . TYR A 1 109 ? -2.368 -5.923 5.628 1.00 95.75 109 TYR A N 1
ATOM 868 C CA . TYR A 1 109 ? -1.822 -4.862 6.470 1.00 95.75 109 TYR A CA 1
ATOM 869 C C . TYR A 1 109 ? -2.406 -3.477 6.132 1.00 95.75 109 TYR A C 1
ATOM 871 O O . TYR A 1 109 ? -2.768 -2.731 7.042 1.00 95.75 109 TYR A O 1
ATOM 879 N N . ILE A 1 110 ? -2.582 -3.139 4.846 1.00 95.88 110 ILE A N 1
ATOM 880 C CA . ILE A 1 110 ? -3.238 -1.879 4.443 1.00 95.88 110 ILE A CA 1
ATOM 881 C C . ILE A 1 110 ? -4.684 -1.818 4.967 1.00 95.88 110 ILE A C 1
ATOM 883 O O . ILE A 1 110 ? -5.088 -0.774 5.478 1.00 95.88 110 ILE A O 1
ATOM 887 N N . ALA A 1 111 ? -5.437 -2.923 4.916 1.00 95.31 111 ALA A N 1
ATOM 888 C CA . ALA A 1 111 ? -6.785 -3.005 5.486 1.00 95.31 111 ALA A CA 1
ATOM 889 C C . ALA A 1 111 ? -6.780 -2.737 7.000 1.00 95.31 111 ALA A C 1
ATOM 891 O O . ALA A 1 111 ? -7.548 -1.900 7.479 1.00 95.31 111 ALA A O 1
ATOM 892 N N . TYR A 1 112 ? -5.871 -3.380 7.741 1.00 96.06 112 TYR A N 1
ATOM 893 C CA . TYR A 1 112 ? -5.698 -3.150 9.177 1.00 96.06 112 TYR A CA 1
ATOM 894 C C . TYR A 1 112 ? -5.403 -1.673 9.500 1.00 96.06 112 TYR A C 1
ATOM 896 O O . TYR A 1 112 ? -6.096 -1.097 10.340 1.00 96.06 112 TYR A O 1
ATOM 904 N N . VAL A 1 113 ? -4.438 -1.028 8.825 1.00 97.19 113 VAL A N 1
ATOM 905 C CA . VAL A 1 113 ? -4.090 0.375 9.130 1.00 97.19 113 VAL A CA 1
ATOM 906 C C . VAL A 1 113 ? -5.227 1.318 8.733 1.00 97.19 113 VAL A C 1
ATOM 908 O O . VAL A 1 113 ? -5.551 2.237 9.484 1.00 97.19 113 VAL A O 1
ATOM 911 N N . CYS A 1 114 ? -5.897 1.083 7.600 1.00 97.12 114 CYS A N 1
ATOM 912 C CA . CYS A 1 114 ? -7.065 1.876 7.218 1.00 97.12 114 CYS A CA 1
ATOM 913 C C . CYS A 1 114 ? -8.209 1.758 8.234 1.00 97.12 114 CYS A C 1
ATOM 915 O O . CYS A 1 114 ? -8.820 2.777 8.551 1.00 97.12 114 CYS A O 1
ATOM 917 N N . ARG A 1 115 ? -8.455 0.571 8.807 1.00 96.06 115 ARG A N 1
ATOM 918 C CA . ARG A 1 115 ? -9.404 0.403 9.918 1.00 96.06 115 ARG A CA 1
ATOM 919 C C . ARG A 1 115 ? -8.931 1.159 11.163 1.00 96.06 115 ARG A C 1
ATOM 921 O O . ARG A 1 115 ? -9.646 2.033 11.640 1.00 96.06 115 ARG A O 1
ATOM 928 N N . LYS A 1 116 ? -7.704 0.904 11.633 1.00 95.81 116 LYS A N 1
ATOM 929 C CA . LYS A 1 116 ? -7.089 1.558 12.807 1.00 95.81 116 LYS A CA 1
ATOM 930 C C . LYS A 1 116 ? -7.209 3.086 12.771 1.00 95.81 116 LYS A C 1
ATOM 932 O O . LYS A 1 116 ? -7.529 3.693 13.786 1.00 95.81 116 LYS A O 1
ATOM 937 N N . VAL A 1 117 ? -6.962 3.697 11.612 1.00 96.44 117 VAL A N 1
ATOM 938 C CA . VAL A 1 117 ? -6.966 5.158 11.444 1.00 96.44 117 VAL A CA 1
ATOM 939 C C . VAL A 1 117 ? -8.370 5.717 11.210 1.00 96.44 117 VAL A C 1
ATOM 941 O O . VAL A 1 117 ? -8.696 6.766 11.756 1.00 96.44 117 VAL A O 1
ATOM 944 N N . MET A 1 118 ? -9.206 5.065 10.393 1.00 96.00 118 MET A N 1
ATOM 945 C CA . MET A 1 118 ? -10.427 5.688 9.856 1.00 96.00 118 MET A CA 1
ATOM 946 C C . MET A 1 118 ? -11.751 5.111 10.362 1.00 96.00 118 MET A C 1
ATOM 948 O O . MET A 1 118 ? -12.790 5.687 10.043 1.00 96.00 118 MET A O 1
ATOM 952 N N . MET A 1 119 ? -11.756 4.037 11.160 1.00 94.44 119 MET A N 1
ATOM 953 C CA . MET A 1 119 ? -13.006 3.423 11.636 1.00 94.44 119 MET A CA 1
ATOM 954 C C . MET A 1 119 ? -13.906 4.410 12.397 1.00 94.44 119 MET A C 1
ATOM 956 O O . MET A 1 119 ? -15.121 4.346 12.277 1.00 94.44 119 MET A O 1
ATOM 960 N N . HIS A 1 120 ? -13.328 5.396 13.090 1.00 95.12 120 HIS A N 1
ATOM 961 C CA . HIS A 1 120 ? -14.073 6.448 13.795 1.00 95.12 120 HIS A CA 1
ATOM 962 C C . HIS A 1 120 ? -14.932 7.361 12.885 1.00 95.12 120 HIS A C 1
ATOM 964 O O . HIS A 1 120 ? -15.695 8.177 13.392 1.00 95.12 120 HIS A O 1
ATOM 970 N N . ARG A 1 121 ? -14.811 7.246 11.552 1.00 94.75 121 ARG A N 1
ATOM 971 C CA . ARG A 1 121 ? -15.612 7.971 10.543 1.00 94.75 121 ARG A CA 1
ATOM 972 C C . ARG A 1 121 ? -16.570 7.057 9.769 1.00 94.75 121 ARG A C 1
ATOM 974 O O . ARG A 1 121 ? -17.121 7.486 8.759 1.00 94.75 121 ARG A O 1
ATOM 981 N N . ILE A 1 122 ? -16.709 5.797 10.181 1.00 94.44 122 ILE A N 1
ATOM 982 C CA . ILE A 1 122 ? -17.440 4.750 9.460 1.00 94.44 122 ILE A CA 1
ATOM 983 C C . ILE A 1 122 ? -18.406 4.080 10.449 1.00 94.44 122 ILE A C 1
ATOM 985 O O . ILE A 1 122 ? -17.963 3.639 11.507 1.00 94.44 122 ILE A O 1
ATOM 989 N N . PRO A 1 123 ? -19.713 3.983 10.149 1.00 92.50 123 PRO A N 1
ATOM 990 C CA . PRO A 1 123 ? -20.705 3.592 11.153 1.00 92.50 123 PRO A CA 1
ATOM 991 C C . PRO A 1 123 ? -20.640 2.114 11.568 1.00 92.50 123 PRO A C 1
ATOM 993 O O . PRO A 1 123 ? -21.139 1.768 12.635 1.00 92.50 123 PRO A O 1
ATOM 996 N N . ASN A 1 124 ? -20.077 1.225 10.740 1.00 94.12 124 ASN A N 1
ATOM 997 C CA . ASN A 1 124 ? -19.988 -0.214 11.013 1.00 94.12 124 ASN A CA 1
ATOM 998 C C . ASN A 1 124 ? -18.930 -0.917 10.135 1.00 94.12 124 ASN A C 1
ATOM 1000 O O . ASN A 1 124 ? -18.416 -0.351 9.169 1.00 94.12 124 ASN A O 1
ATOM 1004 N N . GLU A 1 125 ? -18.604 -2.169 10.477 1.00 92.62 125 GLU A N 1
ATOM 1005 C CA . GLU A 1 125 ? -17.612 -2.983 9.753 1.00 92.62 125 GLU A CA 1
ATOM 1006 C C . GLU A 1 125 ? -18.013 -3.255 8.297 1.00 92.62 125 GLU A C 1
ATOM 1008 O O . GLU A 1 125 ? -17.155 -3.252 7.417 1.00 92.62 125 GLU A O 1
ATOM 1013 N N . ASP A 1 126 ? -19.296 -3.484 8.011 1.00 92.44 126 ASP A N 1
ATOM 1014 C CA . ASP A 1 126 ? -19.760 -3.783 6.654 1.00 92.44 126 ASP A CA 1
ATOM 1015 C C . ASP A 1 126 ? -19.507 -2.619 5.691 1.00 92.44 126 ASP A C 1
ATOM 1017 O O . ASP A 1 126 ? -18.952 -2.830 4.608 1.00 92.44 126 ASP A O 1
ATOM 1021 N N . GLU A 1 127 ? -19.795 -1.382 6.105 1.00 93.75 127 GLU A N 1
ATOM 1022 C CA . GLU A 1 127 ? -19.444 -0.206 5.312 1.00 93.75 127 GLU A CA 1
ATOM 1023 C C . GLU A 1 127 ? -17.924 -0.021 5.200 1.00 93.75 127 GLU A C 1
ATOM 1025 O O . GLU A 1 127 ? -17.446 0.301 4.110 1.00 93.75 127 GLU A O 1
ATOM 1030 N N . PHE A 1 128 ? -17.140 -0.305 6.251 1.00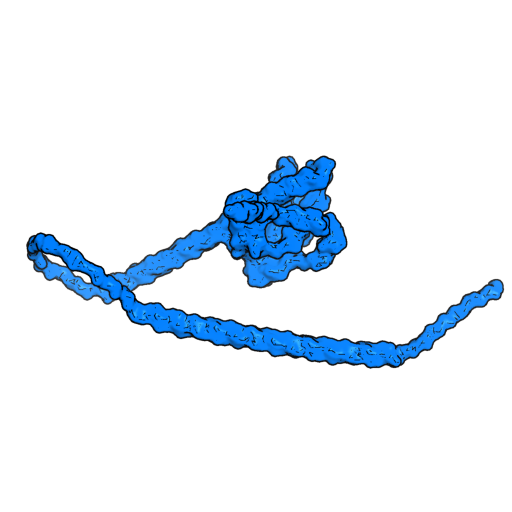 95.62 128 PHE A N 1
ATOM 1031 C CA . PHE A 1 128 ? -15.675 -0.313 6.133 1.00 95.62 128 PHE A CA 1
ATOM 1032 C C . PHE A 1 128 ? -15.220 -1.260 5.012 1.00 95.62 128 PHE A C 1
ATOM 1034 O O . PHE A 1 128 ? -14.414 -0.864 4.167 1.00 95.62 128 PHE A O 1
ATOM 1041 N N . TRP A 1 129 ? -15.769 -2.476 4.940 1.00 93.19 129 TRP A N 1
ATOM 1042 C CA . TRP A 1 129 ? -15.402 -3.453 3.913 1.00 93.19 129 TRP A CA 1
ATOM 1043 C C . TRP A 1 129 ? -15.878 -3.083 2.501 1.00 93.19 129 TRP A C 1
ATOM 1045 O O . TRP A 1 129 ? -15.174 -3.396 1.539 1.00 93.19 129 TRP A O 1
ATOM 1055 N N . GLU A 1 130 ? -17.015 -2.401 2.337 1.00 91.88 130 GLU A N 1
ATOM 1056 C CA . GLU A 1 130 ? -17.440 -1.874 1.028 1.00 91.88 130 GLU A CA 1
ATOM 1057 C C . GLU A 1 130 ? -16.590 -0.669 0.584 1.00 91.88 130 GLU A C 1
ATOM 1059 O O . GLU A 1 130 ? -16.126 -0.621 -0.560 1.00 91.88 130 GLU A O 1
ATOM 1064 N N . VAL A 1 131 ? -16.293 0.274 1.486 1.00 93.75 131 VAL A N 1
ATOM 1065 C CA . VAL A 1 131 ? -15.378 1.395 1.203 1.00 93.75 131 VAL A CA 1
ATOM 1066 C C . VAL A 1 131 ? -13.983 0.873 0.855 1.00 93.75 131 VAL A C 1
ATOM 1068 O O . VAL A 1 131 ? -13.399 1.290 -0.151 1.00 93.75 131 VAL A O 1
ATOM 1071 N N . PHE A 1 132 ? -13.457 -0.076 1.633 1.00 93.75 132 PHE A N 1
ATOM 1072 C CA . PHE A 1 132 ? -12.142 -0.666 1.398 1.00 93.75 132 PHE A CA 1
ATOM 1073 C C . PHE A 1 132 ? -12.076 -1.429 0.066 1.00 93.75 132 PHE A C 1
ATOM 1075 O O . PHE A 1 132 ? -11.046 -1.407 -0.613 1.00 93.75 132 PHE A O 1
ATOM 1082 N N . ARG A 1 133 ? -13.183 -2.035 -0.381 1.00 90.69 133 ARG A N 1
ATOM 1083 C CA . ARG A 1 133 ? -13.287 -2.676 -1.702 1.00 90.69 133 ARG A CA 1
ATOM 1084 C C . ARG A 1 133 ? -13.157 -1.677 -2.846 1.00 90.69 133 ARG A C 1
ATOM 1086 O O . ARG A 1 133 ? -12.363 -1.902 -3.760 1.00 90.69 133 ARG A O 1
ATOM 1093 N N . ASP A 1 134 ? -13.842 -0.539 -2.775 1.00 89.12 134 ASP A N 1
ATOM 1094 C CA . ASP A 1 134 ? -13.693 0.535 -3.767 1.00 89.12 134 ASP A CA 1
ATOM 1095 C C . ASP A 1 134 ? -12.296 1.164 -3.753 1.00 89.12 134 ASP A C 1
ATOM 1097 O O . ASP A 1 134 ? -11.736 1.480 -4.806 1.00 89.12 134 ASP A O 1
ATOM 1101 N N . VAL A 1 135 ? -11.702 1.326 -2.572 1.00 90.75 135 VAL A N 1
ATOM 1102 C CA . VAL A 1 135 ? -10.312 1.775 -2.412 1.00 90.75 135 VAL A CA 1
ATOM 1103 C C . VAL A 1 135 ? -9.336 0.784 -3.052 1.00 90.75 135 VAL A C 1
ATOM 1105 O O . VAL A 1 135 ? -8.444 1.193 -3.799 1.00 90.75 135 VAL A O 1
ATOM 1108 N N . THR A 1 136 ? -9.561 -0.515 -2.855 1.00 88.25 136 THR A N 1
ATOM 1109 C CA . THR A 1 136 ? -8.777 -1.595 -3.464 1.00 88.25 136 THR A CA 1
ATOM 1110 C C . THR A 1 136 ? -8.892 -1.565 -4.993 1.00 88.25 136 THR A C 1
ATOM 1112 O O . THR A 1 136 ? -7.871 -1.554 -5.678 1.00 88.25 136 THR A O 1
ATOM 1115 N N . ARG A 1 137 ? -10.099 -1.410 -5.559 1.00 85.88 137 ARG A N 1
ATOM 1116 C CA . ARG A 1 137 ? -10.306 -1.213 -7.013 1.00 85.88 137 ARG A CA 1
ATOM 1117 C C . ARG A 1 137 ? -9.566 0.024 -7.554 1.00 85.88 137 ARG A C 1
ATOM 1119 O O . ARG A 1 137 ? -8.955 -0.025 -8.625 1.00 85.88 137 ARG A O 1
ATOM 1126 N N . LYS A 1 138 ? -9.569 1.142 -6.814 1.00 86.81 138 LYS A N 1
ATOM 1127 C CA . LYS A 1 138 ? -8.841 2.377 -7.183 1.00 86.81 138 LYS A CA 1
ATOM 1128 C C . LYS A 1 138 ? -7.318 2.173 -7.180 1.00 86.81 138 LYS A C 1
ATOM 1130 O O . LYS A 1 138 ? -6.639 2.682 -8.080 1.00 86.81 138 LYS A O 1
ATOM 1135 N N . LEU A 1 139 ? -6.787 1.422 -6.212 1.00 86.50 139 LEU A N 1
ATOM 1136 C CA . LEU A 1 139 ? -5.364 1.084 -6.092 1.00 86.50 139 LEU A CA 1
ATOM 1137 C C . LEU A 1 139 ? -4.919 0.093 -7.188 1.00 86.50 139 LEU A C 1
ATOM 1139 O O . LEU A 1 139 ? -3.925 0.347 -7.868 1.00 86.50 139 LEU A O 1
ATOM 1143 N N . ALA A 1 140 ? -5.719 -0.934 -7.480 1.00 82.81 140 ALA A N 1
ATOM 1144 C CA . ALA A 1 140 ? -5.563 -1.819 -8.638 1.00 82.81 140 ALA A CA 1
ATOM 1145 C C . ALA A 1 140 ? -5.439 -1.034 -9.962 1.00 82.81 140 ALA A C 1
ATOM 1147 O O . ALA A 1 140 ? -4.462 -1.176 -10.710 1.00 82.81 140 ALA A O 1
ATOM 1148 N N . ALA A 1 141 ? -6.365 -0.102 -10.210 1.00 81.94 141 ALA A N 1
ATOM 1149 C CA . ALA A 1 141 ? -6.324 0.779 -11.377 1.00 81.94 141 ALA A CA 1
ATOM 1150 C C . ALA A 1 141 ? -5.130 1.761 -11.368 1.00 81.94 141 ALA A C 1
ATOM 1152 O O . ALA A 1 141 ? -4.688 2.219 -12.427 1.00 81.94 141 ALA A O 1
ATOM 1153 N N . ARG A 1 142 ? -4.589 2.135 -10.199 1.00 82.06 142 ARG A N 1
ATOM 1154 C CA . ARG A 1 142 ? -3.361 2.947 -10.077 1.00 82.06 142 ARG A CA 1
ATOM 1155 C C . ARG A 1 142 ? -2.135 2.149 -10.529 1.00 82.06 142 ARG A C 1
ATOM 1157 O O . ARG A 1 142 ? -1.422 2.656 -11.393 1.00 82.06 142 ARG A O 1
ATOM 1164 N N . CYS A 1 143 ? -1.941 0.919 -10.049 1.00 80.31 143 CYS A N 1
ATOM 1165 C CA . CYS A 1 143 ? -0.837 0.044 -10.471 1.00 80.31 143 CYS A CA 1
ATOM 1166 C C . CYS A 1 143 ? -0.839 -0.176 -11.995 1.00 80.31 143 CYS A C 1
ATOM 1168 O O . CYS A 1 143 ? 0.158 0.102 -12.664 1.00 80.31 143 CYS A O 1
ATOM 1170 N N . ARG A 1 144 ? -2.001 -0.525 -12.576 1.00 76.69 144 ARG A N 1
ATOM 1171 C CA . ARG A 1 144 ? -2.173 -0.665 -14.037 1.00 76.69 144 ARG A CA 1
ATOM 1172 C C . ARG A 1 144 ? -1.716 0.581 -14.814 1.00 76.69 144 ARG A C 1
ATOM 1174 O O . ARG A 1 144 ? -0.994 0.452 -15.801 1.00 76.69 144 ARG A O 1
ATOM 1181 N N . ARG A 1 145 ? -2.103 1.788 -14.379 1.00 77.81 145 ARG A N 1
ATOM 1182 C CA . ARG A 1 145 ? -1.703 3.051 -15.037 1.00 77.81 145 ARG A CA 1
ATOM 1183 C C . ARG A 1 145 ? -0.201 3.325 -14.931 1.00 77.81 145 ARG A C 1
ATOM 1185 O O . ARG A 1 145 ? 0.399 3.737 -15.920 1.00 77.81 145 ARG A O 1
ATOM 1192 N N . VAL A 1 146 ? 0.414 3.058 -13.776 1.00 72.56 146 VAL A N 1
ATOM 1193 C CA . VAL A 1 146 ? 1.870 3.216 -13.593 1.00 72.56 146 VAL A CA 1
ATOM 1194 C C . VAL A 1 146 ? 2.639 2.241 -14.494 1.00 72.56 146 VAL A C 1
ATOM 1196 O O . VAL A 1 146 ? 3.588 2.659 -15.157 1.00 72.56 146 VAL A O 1
ATOM 1199 N N . ARG A 1 147 ? 2.192 0.980 -14.601 1.00 73.88 147 ARG A N 1
ATOM 1200 C CA . ARG A 1 147 ? 2.768 -0.010 -15.527 1.00 73.88 147 ARG A CA 1
ATOM 1201 C C . ARG A 1 147 ? 2.707 0.461 -16.980 1.00 73.88 147 ARG A C 1
ATOM 1203 O O . ARG A 1 147 ? 3.732 0.463 -17.654 1.00 73.88 147 ARG A O 1
ATOM 1210 N N . HIS A 1 148 ? 1.536 0.889 -17.462 1.00 72.69 148 HIS A N 1
ATOM 1211 C CA . HIS A 1 148 ? 1.396 1.363 -18.845 1.00 72.69 148 HIS A CA 1
ATOM 1212 C C . HIS A 1 148 ? 2.265 2.598 -19.130 1.00 72.69 148 HIS A C 1
ATOM 1214 O O . HIS A 1 148 ? 2.948 2.615 -20.146 1.00 72.69 148 HIS A O 1
ATOM 1220 N N . SER A 1 149 ? 2.328 3.570 -18.212 1.00 72.00 149 SER A N 1
ATOM 1221 C CA . SER A 1 149 ? 3.171 4.766 -18.373 1.00 72.00 149 SER A CA 1
ATOM 1222 C C . SER A 1 149 ? 4.679 4.473 -18.366 1.00 72.00 149 SER A C 1
ATOM 1224 O O . SER A 1 149 ? 5.434 5.216 -18.992 1.00 72.00 149 SER A O 1
ATOM 1226 N N . LYS A 1 150 ? 5.138 3.403 -17.697 1.00 67.81 150 LYS A N 1
ATOM 1227 C CA . LYS A 1 150 ? 6.523 2.919 -17.846 1.00 67.81 150 LYS A CA 1
ATOM 1228 C C . LYS A 1 150 ? 6.726 2.159 -19.157 1.00 67.81 150 LYS A C 1
ATOM 1230 O O . LYS A 1 150 ? 7.755 2.358 -19.791 1.00 67.81 150 LYS A O 1
ATOM 1235 N N . LYS A 1 151 ? 5.756 1.334 -19.572 1.00 66.81 151 LYS A N 1
ATOM 1236 C CA . LYS A 1 151 ? 5.835 0.570 -20.824 1.00 66.81 151 LYS A CA 1
ATOM 1237 C C . LYS A 1 151 ? 5.969 1.504 -22.040 1.00 66.81 151 LYS A C 1
ATOM 1239 O O . LYS A 1 151 ? 6.945 1.370 -22.771 1.00 66.81 151 LYS A O 1
ATOM 1244 N N . THR A 1 152 ? 5.073 2.483 -22.201 1.00 63.12 152 THR A N 1
ATOM 1245 C CA . THR A 1 152 ? 5.117 3.403 -23.356 1.00 63.12 152 THR A CA 1
ATOM 1246 C C . THR A 1 152 ? 6.414 4.208 -23.408 1.00 63.12 152 THR A C 1
ATOM 1248 O O . THR A 1 152 ? 6.982 4.370 -24.478 1.00 63.12 152 THR A O 1
ATOM 1251 N N . ARG A 1 153 ? 6.941 4.640 -22.252 1.00 61.50 153 ARG A N 1
ATOM 1252 C CA . ARG A 1 153 ? 8.238 5.337 -22.151 1.00 61.50 153 ARG A CA 1
ATOM 1253 C C . ARG A 1 153 ? 9.459 4.458 -22.449 1.00 61.50 153 ARG A C 1
ATOM 1255 O O . ARG A 1 153 ? 10.529 5.012 -22.689 1.00 61.50 153 ARG A O 1
ATOM 1262 N N . SER A 1 154 ? 9.339 3.129 -22.400 1.00 63.16 154 SER A N 1
ATOM 1263 C CA . SER A 1 154 ? 10.385 2.234 -22.916 1.00 63.16 154 SER A CA 1
ATOM 1264 C C . SER A 1 154 ? 10.257 2.119 -24.426 1.00 63.16 154 SER A C 1
ATOM 1266 O O . SER A 1 154 ? 11.198 2.454 -25.130 1.00 63.16 154 SER A O 1
ATOM 1268 N N . GLU A 1 155 ? 9.066 1.772 -24.925 1.00 60.44 155 GLU A N 1
ATOM 1269 C CA . GLU A 1 155 ? 8.798 1.634 -26.365 1.00 60.44 155 GLU A CA 1
ATOM 1270 C C . GLU A 1 155 ? 9.166 2.908 -27.148 1.00 60.44 155 GLU A C 1
ATOM 1272 O O . GLU A 1 155 ? 9.778 2.818 -28.204 1.00 60.44 155 GLU A O 1
ATOM 1277 N N . GLU A 1 156 ? 8.898 4.093 -26.596 1.00 62.56 156 GLU A N 1
ATOM 1278 C CA . GLU A 1 156 ? 9.316 5.396 -27.134 1.00 62.56 156 GLU A CA 1
ATOM 1279 C C . GLU A 1 156 ? 10.848 5.570 -27.184 1.00 62.56 156 GLU A C 1
ATOM 1281 O O . GLU A 1 156 ? 11.390 6.047 -28.182 1.00 62.56 156 GLU A O 1
ATOM 1286 N N . ARG A 1 157 ? 11.571 5.158 -26.133 1.00 64.06 157 ARG A N 1
ATOM 1287 C CA . ARG A 1 157 ? 13.044 5.227 -26.078 1.00 64.06 157 ARG A CA 1
ATOM 1288 C C . ARG A 1 157 ? 13.703 4.239 -27.029 1.00 64.06 157 ARG A C 1
ATOM 1290 O O . ARG A 1 157 ? 14.693 4.583 -27.670 1.00 64.06 157 ARG A O 1
ATOM 1297 N N . ASP A 1 158 ? 13.162 3.034 -27.115 1.00 61.06 158 ASP A N 1
ATOM 1298 C CA . ASP A 1 158 ? 13.706 1.966 -27.945 1.00 61.06 158 ASP A CA 1
ATOM 1299 C C . ASP A 1 158 ? 13.369 2.212 -29.432 1.00 61.06 158 ASP A C 1
ATOM 1301 O O . ASP A 1 158 ? 14.231 2.034 -30.291 1.00 61.06 158 ASP A O 1
ATOM 1305 N N . ALA A 1 159 ? 12.201 2.794 -29.739 1.00 67.00 159 ALA A N 1
ATOM 1306 C CA . ALA A 1 159 ? 11.889 3.335 -31.066 1.00 67.00 159 ALA A CA 1
ATOM 1307 C C . ALA A 1 159 ? 12.776 4.535 -31.449 1.00 67.00 159 ALA A C 1
ATOM 1309 O O . ALA A 1 159 ? 13.202 4.627 -32.602 1.00 67.00 159 ALA A O 1
ATOM 1310 N N . LYS A 1 160 ? 13.103 5.437 -30.505 1.00 68.19 160 LYS A N 1
ATOM 1311 C CA . LYS A 1 160 ? 14.067 6.521 -30.767 1.00 68.19 160 LYS A CA 1
ATOM 1312 C C . LYS A 1 160 ? 15.452 5.956 -31.086 1.00 68.19 160 LYS A C 1
ATOM 1314 O O . LYS A 1 160 ? 16.030 6.357 -32.086 1.00 68.19 160 LYS A O 1
ATOM 1319 N N . ARG A 1 161 ? 15.949 4.996 -30.297 1.00 70.38 161 ARG A N 1
ATOM 1320 C CA . ARG A 1 161 ? 17.233 4.312 -30.547 1.00 70.38 161 ARG A CA 1
ATOM 1321 C C . ARG A 1 161 ? 17.283 3.671 -31.931 1.00 70.38 161 ARG A C 1
ATOM 1323 O O . ARG A 1 161 ? 18.229 3.923 -32.664 1.00 70.38 161 ARG A O 1
ATOM 1330 N N . LEU A 1 162 ? 16.252 2.911 -32.309 1.00 66.81 162 LEU A N 1
ATOM 1331 C CA . LEU A 1 162 ? 16.153 2.306 -33.642 1.00 66.81 162 LEU A CA 1
ATOM 1332 C C . LEU A 1 162 ? 16.203 3.361 -34.757 1.00 66.81 162 LEU A C 1
ATOM 1334 O O . LEU A 1 162 ? 16.927 3.180 -35.734 1.00 66.81 162 LEU A O 1
ATOM 1338 N N . ARG A 1 163 ? 15.494 4.489 -34.592 1.00 68.06 163 ARG A N 1
ATOM 1339 C CA . ARG A 1 163 ? 15.545 5.606 -35.545 1.00 68.06 163 ARG A CA 1
ATOM 1340 C C . ARG A 1 163 ? 16.939 6.237 -35.614 1.00 68.06 163 ARG A C 1
ATOM 1342 O O . ARG A 1 163 ? 17.464 6.387 -36.714 1.00 68.06 163 ARG A O 1
ATOM 1349 N N . ASP A 1 164 ? 17.535 6.566 -34.469 1.00 59.25 164 ASP A N 1
ATOM 1350 C CA . ASP A 1 164 ? 18.872 7.166 -34.382 1.00 59.25 164 ASP A CA 1
ATOM 1351 C C . ASP A 1 164 ? 19.927 6.258 -35.057 1.00 59.25 164 ASP A C 1
ATOM 1353 O O . ASP A 1 164 ? 20.727 6.744 -35.853 1.00 59.25 164 ASP A O 1
ATOM 1357 N N . SER A 1 165 ? 19.875 4.935 -34.835 1.00 57.75 165 SER A N 1
ATOM 1358 C CA . SER A 1 165 ? 20.736 3.953 -35.517 1.00 57.75 165 SER A CA 1
ATOM 1359 C C . SER A 1 165 ? 20.505 3.911 -37.032 1.00 57.75 165 SER A C 1
ATOM 1361 O O . SER A 1 165 ? 21.463 4.012 -37.794 1.00 57.75 165 SER A O 1
ATOM 1363 N N . SER A 1 166 ? 19.248 3.841 -37.490 1.00 57.75 166 SER A N 1
ATOM 1364 C CA . SER A 1 166 ? 18.925 3.826 -38.931 1.00 57.75 166 SER A CA 1
ATOM 1365 C C . SER A 1 166 ? 19.325 5.111 -39.675 1.00 57.75 166 SER A C 1
ATOM 1367 O O . SER A 1 166 ? 19.517 5.090 -40.891 1.00 57.75 166 SER A O 1
ATOM 1369 N N . SER A 1 167 ? 19.485 6.222 -38.947 1.00 55.69 167 SER A N 1
ATOM 1370 C CA . SER A 1 167 ? 19.967 7.494 -39.491 1.00 55.69 167 SER A CA 1
ATOM 1371 C C . SER A 1 167 ? 21.490 7.555 -39.644 1.00 55.69 167 SER A C 1
ATOM 1373 O O . SER A 1 167 ? 21.974 8.424 -40.367 1.00 55.69 167 SER A O 1
ATOM 1375 N N . LEU A 1 168 ? 22.240 6.681 -38.966 1.00 51.69 168 LEU A N 1
ATOM 1376 C CA . LEU A 1 168 ? 23.706 6.656 -39.002 1.00 51.69 168 LEU A CA 1
ATOM 1377 C C . LEU A 1 168 ? 24.207 5.786 -40.169 1.00 51.69 168 LEU A C 1
ATOM 1379 O O . LEU A 1 168 ? 25.116 6.189 -40.890 1.00 51.69 168 LEU A O 1
ATOM 1383 N N . GLU A 1 169 ? 23.522 4.669 -40.436 1.00 47.69 169 GLU A N 1
ATOM 1384 C CA . GLU A 1 169 ? 23.744 3.796 -41.605 1.00 47.69 169 GLU A CA 1
ATOM 1385 C C . GLU A 1 169 ? 23.658 4.567 -42.942 1.00 47.69 169 GLU A C 1
ATOM 1387 O O . GLU A 1 169 ? 24.431 4.327 -43.869 1.00 47.69 169 GLU A O 1
ATOM 1392 N N . HIS A 1 170 ? 22.760 5.557 -43.031 1.00 48.19 170 HIS A N 1
ATOM 1393 C CA . HIS A 1 170 ? 22.534 6.346 -44.249 1.00 48.19 170 HIS A CA 1
ATOM 1394 C C . HIS A 1 170 ? 23.667 7.324 -44.614 1.00 48.19 170 HIS A C 1
ATOM 1396 O O . HIS A 1 170 ? 23.646 7.863 -45.719 1.00 48.19 170 HIS A O 1
ATOM 1402 N N . LEU A 1 171 ? 24.669 7.550 -43.752 1.00 45.44 171 LEU A N 1
ATOM 1403 C CA . LEU A 1 171 ? 25.824 8.395 -44.100 1.00 45.44 171 LEU A CA 1
ATOM 1404 C C . LEU A 1 171 ? 26.920 7.664 -44.897 1.00 45.44 171 LEU A C 1
ATOM 1406 O O . LEU A 1 171 ? 27.843 8.318 -45.378 1.00 45.44 171 LEU A O 1
ATOM 1410 N N . HIS A 1 172 ? 26.842 6.336 -45.042 1.00 45.31 172 HIS A N 1
ATOM 1411 C CA . HIS A 1 172 ? 27.937 5.517 -45.582 1.00 45.31 172 HIS A CA 1
ATOM 1412 C C . HIS A 1 172 ? 27.679 4.880 -46.960 1.00 45.31 172 HIS A C 1
ATOM 1414 O O . HIS A 1 172 ? 28.452 4.021 -47.385 1.00 45.31 172 HIS A O 1
ATOM 1420 N N . HIS A 1 173 ? 26.644 5.306 -47.693 1.00 39.59 173 HIS A N 1
ATOM 1421 C CA . HIS A 1 173 ? 26.405 4.894 -49.086 1.00 39.59 173 HIS A CA 1
ATOM 1422 C C . HIS A 1 173 ? 26.183 6.097 -50.011 1.00 39.59 173 HIS A C 1
ATOM 1424 O O . HIS A 1 173 ? 25.061 6.545 -50.233 1.00 39.59 173 HIS A O 1
ATOM 1430 N N . HIS A 1 174 ? 27.276 6.580 -50.604 1.00 41.75 174 HIS A N 1
ATOM 1431 C CA . HIS A 1 174 ? 27.246 7.513 -51.728 1.00 41.75 174 HIS A CA 1
ATOM 1432 C C . HIS A 1 174 ? 27.508 6.749 -53.037 1.00 41.75 174 HIS A C 1
ATOM 1434 O O . HIS A 1 174 ? 28.630 6.295 -53.266 1.00 41.75 174 HIS A O 1
ATOM 1440 N N . PRO A 1 175 ? 26.509 6.659 -53.927 1.00 39.97 175 PRO A N 1
ATOM 1441 C CA . PRO A 1 175 ? 26.771 6.594 -55.358 1.00 39.97 175 PRO A CA 1
ATOM 1442 C C . PRO A 1 175 ? 26.025 7.701 -56.122 1.00 39.97 175 PRO A C 1
ATOM 1444 O O . PRO A 1 175 ? 24.804 7.799 -56.114 1.00 39.97 175 PRO A O 1
ATOM 1447 N N . HIS A 1 176 ? 26.827 8.549 -56.763 1.00 34.75 176 HIS A N 1
ATOM 1448 C CA . HIS A 1 176 ? 26.607 9.243 -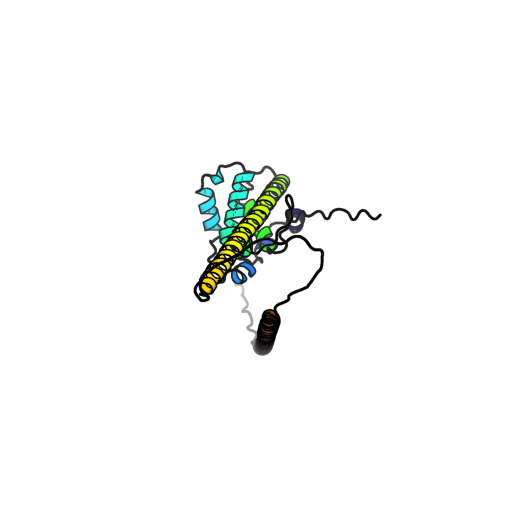58.039 1.00 34.75 176 HIS A CA 1
ATOM 1449 C C . HIS A 1 176 ? 25.188 9.233 -58.680 1.00 34.75 176 HIS A C 1
ATOM 1451 O O . HIS A 1 176 ? 24.705 8.207 -59.150 1.00 34.75 176 HIS A O 1
ATOM 1457 N N . LEU A 1 177 ? 24.592 10.427 -58.820 1.00 36.72 177 LEU A N 1
ATOM 1458 C CA . LEU A 1 177 ? 23.572 10.761 -59.837 1.00 36.72 177 LEU A CA 1
ATOM 1459 C C . LEU A 1 177 ? 24.295 11.176 -61.143 1.00 36.72 177 LEU A C 1
ATOM 1461 O O . LEU A 1 177 ? 25.400 11.703 -61.047 1.00 36.72 177 LEU A O 1
ATOM 1465 N N . GLN A 1 178 ? 23.765 11.044 -62.369 1.00 34.47 178 GLN A N 1
ATOM 1466 C CA . GLN A 1 178 ? 22.393 10.777 -62.872 1.00 34.47 178 GLN A CA 1
ATOM 1467 C C . GLN A 1 178 ? 22.510 9.941 -64.202 1.00 34.47 178 GLN A C 1
ATOM 1469 O O . GLN A 1 178 ? 23.502 9.234 -64.323 1.00 34.47 178 GLN A O 1
ATOM 1474 N N . LEU A 1 179 ? 21.652 9.871 -65.243 1.00 31.19 179 LEU A N 1
ATOM 1475 C CA . LEU A 1 179 ? 20.435 10.574 -65.704 1.00 31.19 179 LEU A CA 1
ATOM 1476 C C . LEU A 1 179 ? 19.659 9.686 -66.725 1.00 31.19 179 LEU A C 1
ATOM 1478 O O . LEU A 1 179 ? 20.283 9.082 -67.590 1.00 31.19 179 LEU A O 1
ATOM 1482 N N . GLY A 1 180 ? 18.316 9.698 -66.703 1.00 28.20 180 GLY A N 1
ATOM 1483 C CA . GLY A 1 180 ? 17.435 9.145 -67.759 1.00 28.20 180 GLY A CA 1
ATOM 1484 C C . GLY A 1 180 ? 17.041 7.660 -67.596 1.00 28.20 180 GLY A C 1
ATOM 1485 O O . GLY A 1 180 ? 17.774 6.893 -66.988 1.00 28.20 180 GLY A O 1
ATOM 1486 N N . GLY A 1 181 ? 15.885 7.190 -68.090 1.00 26.61 181 GLY A N 1
ATOM 1487 C CA . GLY A 1 181 ? 14.740 7.919 -68.662 1.00 26.61 181 GLY A CA 1
ATOM 1488 C C . GLY A 1 181 ? 13.617 6.992 -69.187 1.00 26.61 181 GLY A C 1
ATOM 1489 O O . GLY A 1 181 ? 13.909 5.936 -69.727 1.00 26.61 181 GLY A O 1
ATOM 1490 N N . SER A 1 182 ? 12.356 7.442 -69.079 1.00 29.89 182 SER A N 1
ATOM 1491 C CA . SER A 1 182 ? 11.138 6.945 -69.775 1.00 29.89 182 SER A CA 1
ATOM 1492 C C . SER A 1 182 ? 10.565 5.528 -69.502 1.00 29.89 182 SER A C 1
ATOM 1494 O O . SER A 1 182 ? 11.140 4.525 -69.890 1.00 29.89 182 SER A O 1
ATOM 1496 N N . SER A 1 183 ? 9.309 5.513 -69.015 1.00 30.73 183 SER A N 1
ATOM 1497 C CA . SER A 1 183 ? 8.160 4.665 -69.448 1.00 30.73 183 SER A CA 1
ATOM 1498 C C . SER A 1 183 ? 8.205 3.115 -69.413 1.00 30.73 183 SER A C 1
ATOM 1500 O O . SER A 1 183 ? 8.991 2.501 -70.120 1.00 30.73 183 SER A O 1
ATOM 1502 N N . GLY A 1 184 ? 7.214 2.462 -68.768 1.00 26.72 184 GLY A N 1
ATOM 1503 C CA . GLY A 1 184 ? 6.956 1.014 -68.968 1.00 26.72 184 GLY A CA 1
ATOM 1504 C C . GLY A 1 184 ? 5.911 0.329 -68.057 1.00 26.72 184 GLY A C 1
ATOM 1505 O O . GLY A 1 184 ? 6.187 -0.012 -66.918 1.00 26.72 184 GLY A O 1
ATOM 1506 N N . THR A 1 185 ? 4.721 0.094 -68.607 1.00 28.97 185 THR A N 1
ATOM 1507 C CA . THR A 1 185 ? 3.555 -0.722 -68.173 1.00 28.97 185 THR A CA 1
ATOM 1508 C C . THR A 1 185 ? 3.743 -2.045 -67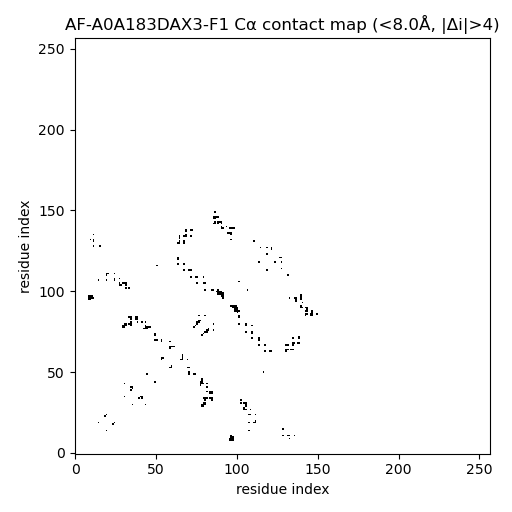.375 1.00 28.97 185 THR A C 1
ATOM 1510 O O . THR A 1 185 ? 4.489 -2.915 -67.800 1.00 28.97 185 THR A O 1
ATOM 1513 N N . SER A 1 186 ? 2.874 -2.243 -66.360 1.00 29.42 186 SER A N 1
ATOM 1514 C CA . SER A 1 186 ? 2.121 -3.476 -65.959 1.00 29.42 186 SER A CA 1
ATOM 1515 C C . SER A 1 186 ? 2.787 -4.861 -65.752 1.00 29.42 186 SER A C 1
ATOM 1517 O O . SER A 1 186 ? 3.364 -5.411 -66.684 1.00 29.42 186 SER A O 1
ATOM 1519 N N . GLY A 1 187 ? 2.470 -5.539 -64.630 1.00 28.81 187 GLY A N 1
ATOM 1520 C CA . GLY A 1 187 ? 2.590 -7.009 -64.502 1.00 28.81 187 GLY A CA 1
ATOM 1521 C C . GLY A 1 187 ? 2.408 -7.593 -63.082 1.00 28.81 187 GLY A C 1
ATOM 1522 O O . GLY A 1 187 ? 3.039 -7.128 -62.146 1.00 28.81 187 GLY A O 1
ATOM 1523 N N . THR A 1 188 ? 1.526 -8.593 -62.978 1.00 29.23 188 THR A N 1
ATOM 1524 C CA . THR A 1 188 ? 1.271 -9.636 -61.941 1.00 29.23 188 THR A CA 1
ATOM 1525 C C . THR A 1 188 ? 2.330 -9.994 -60.870 1.00 29.23 188 THR A C 1
ATOM 1527 O O . THR A 1 188 ? 3.517 -9.967 -61.159 1.00 29.23 188 THR A O 1
ATOM 1530 N N . GLU A 1 189 ? 1.828 -10.430 -59.693 1.00 36.25 189 GLU A N 1
ATOM 1531 C CA . GLU A 1 189 ? 2.213 -11.590 -58.822 1.00 36.25 189 GLU A CA 1
ATOM 1532 C C . GLU A 1 189 ? 3.695 -12.072 -58.826 1.00 36.25 189 GLU A C 1
ATOM 1534 O O . GLU A 1 189 ? 4.297 -12.257 -59.874 1.00 36.25 189 GLU A O 1
ATOM 1539 N N . ASP A 1 190 ? 4.373 -12.365 -57.702 1.00 27.34 190 ASP A N 1
ATOM 1540 C CA . ASP A 1 190 ? 3.964 -13.264 -56.598 1.00 27.34 190 ASP A CA 1
ATOM 1541 C C . ASP A 1 190 ? 4.844 -13.074 -55.310 1.00 27.34 190 ASP A C 1
ATOM 1543 O O . ASP A 1 190 ? 5.537 -12.069 -55.141 1.00 27.34 190 ASP A O 1
ATOM 1547 N N . SER A 1 191 ? 4.815 -14.028 -54.372 1.00 41.38 191 SER A N 1
ATOM 1548 C CA . SER A 1 191 ? 5.356 -13.980 -53.003 1.00 41.38 191 SER A CA 1
ATOM 1549 C C . SER A 1 191 ? 6.822 -14.424 -52.857 1.00 41.38 191 SER A C 1
ATOM 1551 O O . SER A 1 191 ? 7.194 -15.491 -53.338 1.00 41.38 191 SER A O 1
ATOM 1553 N N . VAL A 1 192 ? 7.624 -13.725 -52.032 1.00 33.50 192 VAL A N 1
ATOM 1554 C CA . VAL A 1 192 ? 8.894 -14.265 -51.486 1.00 33.50 192 VAL A CA 1
ATOM 1555 C C . VAL A 1 192 ? 9.121 -13.840 -50.025 1.00 33.50 192 VAL A C 1
ATOM 1557 O O . VAL A 1 192 ? 9.059 -12.660 -49.690 1.00 33.50 192 VAL A O 1
ATOM 1560 N N . ASN A 1 193 ? 9.442 -14.801 -49.149 1.00 42.53 193 ASN A N 1
ATOM 1561 C CA . ASN A 1 193 ? 9.897 -14.547 -47.773 1.00 42.53 193 ASN A CA 1
ATOM 1562 C C . ASN A 1 193 ? 11.409 -14.250 -47.742 1.00 42.53 193 ASN A C 1
ATOM 1564 O O . ASN A 1 193 ? 12.212 -15.135 -48.029 1.00 42.53 193 ASN A O 1
ATOM 1568 N N . GLY A 1 194 ? 11.804 -13.040 -47.333 1.00 32.34 194 GLY A N 1
ATOM 1569 C CA . GLY A 1 194 ? 13.210 -12.628 -47.192 1.00 32.34 194 GLY A CA 1
ATOM 1570 C C . GLY A 1 194 ? 13.669 -12.524 -45.734 1.00 32.34 194 GLY A C 1
ATOM 1571 O O . GLY A 1 194 ? 13.765 -11.424 -45.194 1.00 32.34 194 GLY A O 1
ATOM 1572 N N . ALA A 1 195 ? 13.949 -13.651 -45.074 1.00 39.41 195 ALA A N 1
ATOM 1573 C CA . ALA A 1 195 ? 14.458 -13.657 -43.698 1.00 39.41 195 ALA A CA 1
ATOM 1574 C C . ALA A 1 195 ? 15.994 -13.521 -43.662 1.00 39.41 195 ALA A C 1
ATOM 1576 O O . ALA A 1 195 ? 16.706 -14.408 -44.124 1.00 39.41 195 ALA A O 1
ATOM 1577 N N . ASN A 1 196 ? 16.512 -12.434 -43.075 1.00 41.28 196 ASN A N 1
ATOM 1578 C CA . ASN A 1 196 ? 17.958 -12.208 -42.930 1.00 41.28 196 ASN A CA 1
ATOM 1579 C C . ASN A 1 196 ? 18.607 -13.260 -41.998 1.00 41.28 196 ASN A C 1
ATOM 1581 O O . ASN A 1 196 ? 18.315 -13.250 -40.798 1.00 41.28 196 ASN A O 1
ATOM 1585 N N . PRO A 1 197 ? 19.532 -14.116 -42.483 1.00 42.75 197 PRO A N 1
ATOM 1586 C CA . PRO A 1 197 ? 20.058 -15.236 -41.693 1.00 42.75 197 PRO A CA 1
ATOM 1587 C C . PRO A 1 197 ? 20.932 -14.795 -40.507 1.00 42.75 197 PRO A C 1
ATOM 1589 O O . PRO A 1 197 ? 20.945 -15.458 -39.472 1.00 42.75 197 PRO A O 1
ATOM 1592 N N . LEU A 1 198 ? 21.607 -13.643 -40.605 1.00 37.09 198 LEU A N 1
ATOM 1593 C CA . LEU A 1 198 ? 22.502 -13.129 -39.556 1.00 37.09 198 LEU A CA 1
ATOM 1594 C C . LEU A 1 198 ? 21.787 -12.741 -38.247 1.00 37.09 198 LEU A C 1
ATOM 1596 O O . LEU A 1 198 ? 22.427 -12.683 -37.199 1.00 37.09 198 LEU A O 1
ATOM 1600 N N . LEU A 1 199 ? 20.468 -12.506 -38.275 1.00 42.94 199 LEU A N 1
ATOM 1601 C CA . LEU A 1 199 ? 19.684 -12.182 -37.073 1.00 42.94 199 LEU A CA 1
ATOM 1602 C C . LEU A 1 199 ? 19.213 -13.416 -36.284 1.00 42.94 199 LEU A C 1
ATOM 1604 O O . LEU A 1 199 ? 18.618 -13.258 -35.215 1.00 42.94 199 LEU A O 1
ATOM 1608 N N . VAL A 1 200 ? 19.459 -14.630 -36.791 1.00 44.50 200 VAL A N 1
ATOM 1609 C CA . VAL A 1 200 ? 19.079 -15.878 -36.112 1.00 44.50 200 VAL A CA 1
ATOM 1610 C C . VAL A 1 200 ? 20.190 -16.344 -35.169 1.00 44.50 200 VAL A C 1
ATOM 1612 O O . VAL A 1 200 ? 19.912 -16.526 -33.987 1.00 44.50 200 VAL A O 1
ATOM 1615 N N . SER A 1 201 ? 21.441 -16.458 -35.636 1.00 39.28 201 SER A N 1
ATOM 1616 C CA . SER A 1 201 ? 22.559 -16.986 -34.827 1.00 39.28 201 SER A CA 1
ATOM 1617 C C . SER A 1 201 ? 22.797 -16.186 -33.542 1.00 39.28 201 SER A C 1
ATOM 1619 O O . SER A 1 201 ? 22.698 -16.741 -32.452 1.00 39.28 201 SER A O 1
ATOM 1621 N N . LEU A 1 202 ? 22.933 -14.855 -33.655 1.00 42.69 202 LEU A N 1
ATOM 1622 C CA . LEU A 1 202 ? 23.110 -13.934 -32.516 1.00 42.69 202 LEU A CA 1
ATOM 1623 C C . LEU A 1 202 ? 21.988 -14.005 -31.461 1.00 42.69 202 LEU A C 1
ATOM 1625 O O . LEU A 1 202 ? 22.135 -13.481 -30.357 1.00 42.69 202 LEU A O 1
ATOM 1629 N N . ARG A 1 203 ? 20.844 -14.611 -31.800 1.00 45.25 203 ARG A N 1
ATOM 1630 C CA . ARG A 1 203 ? 19.692 -14.774 -30.910 1.00 45.25 203 ARG A CA 1
ATOM 1631 C C . ARG A 1 203 ? 19.665 -16.128 -30.195 1.00 45.25 203 ARG A C 1
ATOM 1633 O O . ARG A 1 203 ? 18.975 -16.235 -29.185 1.00 45.25 203 ARG A O 1
ATOM 1640 N N . VAL A 1 204 ? 20.400 -17.119 -30.702 1.00 48.34 204 VAL A N 1
ATOM 1641 C CA . VAL A 1 204 ? 20.619 -18.421 -30.055 1.00 48.34 204 VAL A CA 1
ATOM 1642 C C . VAL A 1 204 ? 21.734 -18.286 -29.019 1.00 48.34 204 VAL A C 1
ATOM 1644 O O . VAL A 1 204 ? 21.4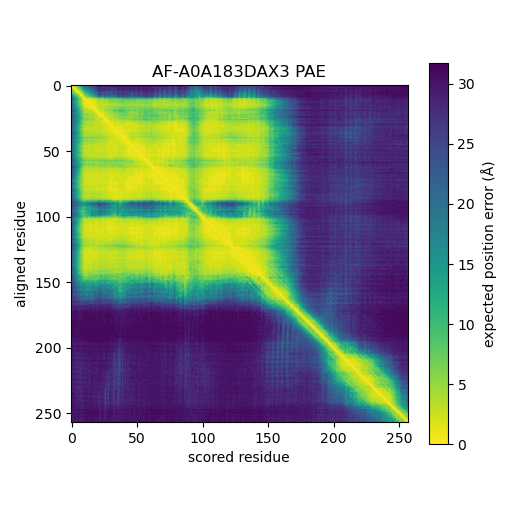75 -18.483 -27.835 1.00 48.34 204 VAL A O 1
ATOM 1647 N N . ASP A 1 205 ? 22.908 -17.784 -29.425 1.00 47.97 205 ASP A N 1
ATOM 1648 C CA . ASP A 1 205 ? 24.084 -17.624 -28.549 1.00 47.97 205 ASP A CA 1
ATOM 1649 C C . ASP A 1 205 ? 23.759 -16.845 -27.256 1.00 47.97 205 ASP A C 1
ATOM 1651 O O . ASP A 1 205 ? 24.175 -17.208 -26.155 1.00 47.97 205 ASP A O 1
ATOM 1655 N N . ALA A 1 206 ? 22.958 -15.780 -27.377 1.00 51.84 206 ALA A N 1
ATOM 1656 C CA . ALA A 1 206 ? 22.540 -14.948 -26.249 1.00 51.84 206 ALA A CA 1
ATOM 1657 C C . ALA A 1 206 ? 21.490 -15.610 -25.332 1.00 51.84 206 ALA A C 1
ATOM 1659 O O . ALA A 1 206 ? 21.394 -15.248 -24.158 1.00 51.84 206 ALA A O 1
ATOM 1660 N N . ALA A 1 207 ? 20.696 -16.555 -25.845 1.00 54.25 207 ALA A N 1
ATOM 1661 C CA . ALA A 1 207 ? 19.724 -17.306 -25.053 1.00 54.25 207 ALA A CA 1
ATOM 1662 C C . ALA A 1 207 ? 20.415 -18.411 -24.242 1.00 54.25 207 ALA A C 1
ATOM 1664 O O . ALA A 1 207 ? 20.156 -18.546 -23.045 1.00 54.25 207 ALA A O 1
ATOM 1665 N N . ASP A 1 208 ? 21.348 -19.134 -24.860 1.00 54.19 208 ASP A N 1
ATOM 1666 C CA . ASP A 1 208 ? 22.091 -20.210 -24.202 1.00 54.19 208 ASP A CA 1
ATOM 1667 C C . ASP A 1 208 ? 23.054 -19.661 -23.139 1.00 54.19 208 ASP A C 1
ATOM 1669 O O . ASP A 1 208 ? 23.101 -20.181 -22.023 1.00 54.19 208 ASP A O 1
ATOM 1673 N N . ALA A 1 209 ? 23.716 -18.527 -23.406 1.00 59.66 209 ALA A N 1
ATOM 1674 C CA . ALA A 1 209 ? 24.509 -17.817 -22.399 1.00 59.66 209 ALA A CA 1
ATOM 1675 C C . ALA A 1 209 ? 23.670 -17.347 -21.191 1.00 59.66 209 ALA A C 1
ATOM 1677 O O . ALA A 1 209 ? 24.144 -17.392 -20.053 1.00 59.66 209 ALA A O 1
ATOM 1678 N N . PHE A 1 210 ? 22.418 -16.920 -21.408 1.00 59.66 210 PHE A N 1
ATOM 1679 C CA . PHE A 1 210 ? 21.512 -16.536 -20.319 1.00 59.66 210 PHE A CA 1
ATOM 1680 C C . PHE A 1 210 ? 21.050 -17.749 -19.498 1.00 59.66 210 PHE A C 1
ATOM 1682 O O . PHE A 1 210 ? 21.042 -17.685 -18.268 1.00 59.66 210 PHE A O 1
ATOM 1689 N N . ASN A 1 211 ? 20.710 -18.860 -20.158 1.00 62.12 211 ASN A N 1
ATOM 1690 C CA . ASN A 1 211 ? 20.299 -20.094 -19.487 1.00 62.12 211 ASN A CA 1
ATOM 1691 C C . ASN A 1 211 ? 21.444 -20.685 -18.647 1.00 62.12 211 ASN A C 1
ATOM 1693 O O . ASN A 1 211 ? 21.240 -20.968 -17.469 1.00 62.12 211 ASN A O 1
ATOM 1697 N N . ALA A 1 212 ? 22.662 -20.769 -19.194 1.00 63.50 212 ALA A N 1
ATOM 1698 C CA . ALA A 1 212 ? 23.836 -21.250 -18.462 1.00 63.50 212 ALA A CA 1
ATOM 1699 C C . ALA A 1 212 ? 24.160 -20.381 -17.228 1.00 63.50 212 ALA A C 1
ATOM 1701 O O . ALA A 1 212 ? 24.456 -20.903 -16.150 1.00 63.50 212 ALA A O 1
ATOM 1702 N N . ALA A 1 213 ? 24.045 -19.052 -17.348 1.00 61.19 213 ALA A N 1
ATOM 1703 C CA . ALA A 1 213 ? 24.214 -18.141 -16.215 1.00 61.19 213 ALA A CA 1
ATOM 1704 C C . ALA A 1 213 ? 23.124 -18.325 -15.139 1.00 61.19 213 ALA A C 1
ATOM 1706 O O . ALA A 1 213 ? 23.413 -18.221 -13.944 1.00 61.19 213 ALA A O 1
ATOM 1707 N N . LEU A 1 214 ? 21.884 -18.618 -15.546 1.00 56.75 214 LEU A N 1
ATOM 1708 C CA . LEU A 1 214 ? 20.766 -18.874 -14.637 1.00 56.75 214 LEU A CA 1
ATOM 1709 C C . LEU A 1 214 ? 20.922 -20.211 -13.895 1.00 56.75 214 LEU A C 1
ATOM 1711 O O . LEU A 1 214 ? 20.735 -20.245 -12.679 1.00 56.75 214 LEU A O 1
ATOM 1715 N N . GLU A 1 215 ? 21.314 -21.285 -14.583 1.00 63.19 215 GLU A N 1
ATOM 1716 C CA . GLU A 1 215 ? 21.570 -22.594 -13.964 1.00 63.19 215 GLU A CA 1
ATOM 1717 C C . GLU A 1 215 ? 22.726 -22.535 -12.960 1.00 63.19 215 GLU A C 1
ATOM 1719 O O . GLU A 1 215 ? 22.576 -23.001 -11.828 1.00 63.19 215 GLU A O 1
ATOM 1724 N N . HIS A 1 216 ? 23.834 -21.871 -13.307 1.00 63.47 216 HIS A N 1
ATOM 1725 C CA . HIS A 1 216 ? 24.949 -21.653 -12.381 1.00 63.47 216 HIS A CA 1
ATOM 1726 C C . HIS A 1 216 ? 24.509 -20.867 -11.130 1.00 63.47 216 HIS A C 1
ATOM 1728 O O . HIS A 1 216 ? 24.861 -21.222 -10.003 1.00 63.47 216 HIS A O 1
ATOM 1734 N N . HIS A 1 217 ? 23.688 -19.822 -11.291 1.00 52.50 217 HIS A N 1
ATOM 1735 C CA . HIS A 1 217 ? 23.186 -19.039 -10.156 1.00 52.50 217 HIS A CA 1
ATOM 1736 C C . HIS A 1 217 ? 22.192 -19.828 -9.277 1.00 52.50 217 HIS A C 1
ATOM 1738 O O . HIS A 1 217 ? 22.113 -19.587 -8.067 1.00 52.50 217 HIS A O 1
ATOM 1744 N N . LEU A 1 218 ? 21.454 -20.786 -9.847 1.00 49.88 218 LEU A N 1
ATOM 1745 C CA . LEU A 1 218 ? 20.598 -21.710 -9.098 1.00 49.88 218 LEU A CA 1
ATOM 1746 C C . LEU A 1 218 ? 21.428 -22.7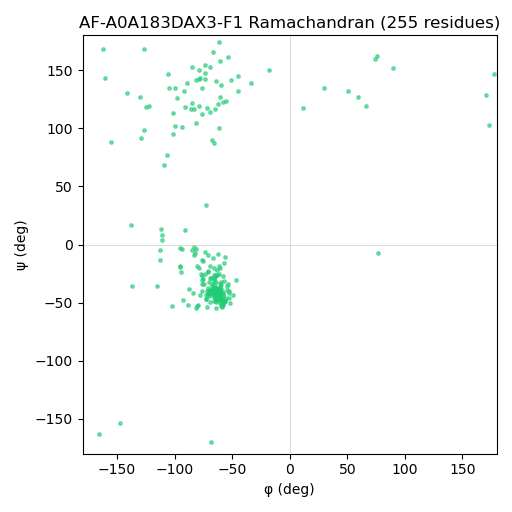45 -8.323 1.00 49.88 218 LEU A C 1
ATOM 1748 O O . LEU A 1 218 ? 21.213 -22.901 -7.123 1.00 49.88 218 LEU A O 1
ATOM 1752 N N . GLN A 1 219 ? 22.430 -23.372 -8.950 1.00 57.72 219 GLN A N 1
ATOM 1753 C CA . GLN A 1 219 ? 23.323 -24.332 -8.283 1.00 57.72 219 GLN A CA 1
ATOM 1754 C C . GLN A 1 219 ? 24.062 -23.710 -7.089 1.00 57.72 219 GLN A C 1
ATOM 1756 O O . GLN A 1 219 ? 24.029 -24.270 -5.992 1.00 57.72 219 GLN A O 1
ATOM 1761 N N . VAL A 1 220 ? 24.637 -22.512 -7.255 1.00 56.44 220 VAL A N 1
ATOM 1762 C CA . VAL A 1 220 ? 25.297 -21.775 -6.159 1.00 56.44 220 VAL A CA 1
ATOM 1763 C C . VAL A 1 220 ? 24.320 -21.455 -5.017 1.00 56.44 220 VAL A C 1
ATOM 1765 O O . VAL A 1 220 ? 24.705 -21.483 -3.847 1.00 56.44 220 VAL A O 1
ATOM 1768 N N . SER A 1 221 ? 23.043 -21.202 -5.325 1.00 56.53 221 SER A N 1
ATOM 1769 C CA . SER A 1 221 ? 22.011 -20.959 -4.307 1.00 56.53 221 SER A CA 1
ATOM 1770 C C . SER A 1 221 ? 21.671 -22.227 -3.512 1.00 56.53 221 SER A C 1
ATOM 1772 O O . SER A 1 221 ? 21.520 -22.160 -2.291 1.00 56.53 221 SER A O 1
ATOM 1774 N N . ASP A 1 222 ? 21.604 -23.382 -4.177 1.00 57.66 222 ASP A N 1
ATOM 1775 C CA . ASP A 1 222 ? 21.339 -24.684 -3.5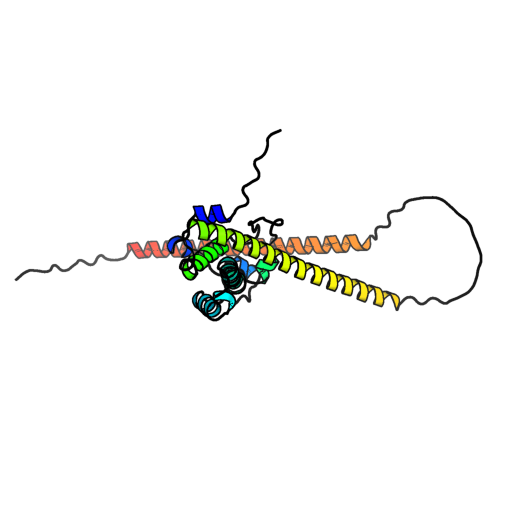52 1.00 57.66 222 ASP A CA 1
ATOM 1776 C C . ASP A 1 222 ? 22.500 -25.165 -2.667 1.00 57.66 222 ASP A C 1
ATOM 1778 O O . ASP A 1 222 ? 22.266 -25.713 -1.587 1.00 57.66 222 ASP A O 1
ATOM 1782 N N . GLU A 1 223 ? 23.754 -24.955 -3.078 1.00 60.00 223 GLU A N 1
ATOM 1783 C CA . GLU A 1 223 ? 24.916 -25.250 -2.227 1.00 60.00 223 GLU A CA 1
ATOM 1784 C C . GLU A 1 223 ? 24.962 -24.341 -0.993 1.00 60.00 223 GLU A C 1
ATOM 1786 O O . GLU A 1 223 ? 25.200 -24.813 0.124 1.00 60.00 223 GLU A O 1
ATOM 1791 N N . HIS A 1 224 ? 24.637 -23.055 -1.158 1.00 54.00 224 HIS A N 1
ATOM 1792 C CA . HIS A 1 224 ? 24.532 -22.124 -0.037 1.00 54.00 224 HIS A CA 1
ATOM 1793 C C . HIS A 1 224 ? 23.413 -22.532 0.941 1.00 54.00 224 HIS A C 1
ATOM 1795 O O . HIS A 1 224 ? 23.622 -22.510 2.156 1.00 54.00 224 HIS A O 1
ATOM 1801 N N . LEU A 1 225 ? 22.259 -22.994 0.440 1.00 51.62 225 LEU A N 1
ATOM 1802 C CA . LEU A 1 225 ? 21.178 -23.529 1.279 1.00 51.62 225 LEU A CA 1
ATOM 1803 C C . LEU A 1 225 ? 21.616 -24.768 2.076 1.00 51.62 225 LEU A C 1
ATOM 1805 O O . LEU A 1 225 ? 21.358 -24.840 3.278 1.00 51.62 225 LEU A O 1
ATOM 1809 N N . LYS A 1 226 ? 22.303 -25.720 1.431 1.00 66.44 226 LYS A N 1
ATOM 1810 C CA . LYS A 1 226 ? 22.816 -26.945 2.077 1.00 66.44 226 LYS A CA 1
ATOM 1811 C C . LYS A 1 226 ? 23.842 -26.625 3.170 1.00 66.44 226 LYS A C 1
ATOM 1813 O O . LYS A 1 226 ? 23.802 -27.236 4.236 1.00 66.44 226 LYS A O 1
ATOM 1818 N N . SER A 1 227 ? 24.704 -25.631 2.945 1.00 62.12 227 SER A N 1
ATOM 1819 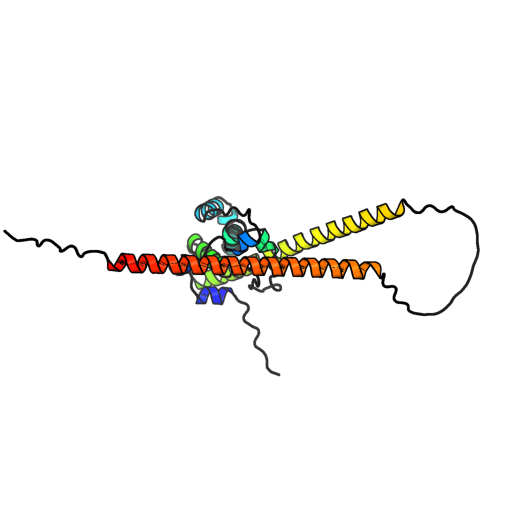C CA . SER A 1 227 ? 25.682 -25.136 3.928 1.00 62.12 227 SER A CA 1
ATOM 1820 C C . SER A 1 227 ? 25.020 -24.473 5.151 1.00 62.12 227 SER A C 1
ATOM 1822 O O . SER A 1 227 ? 25.378 -24.739 6.304 1.00 62.12 227 SER A O 1
ATOM 1824 N N . ILE A 1 228 ? 23.972 -23.670 4.936 1.00 59.66 228 ILE A N 1
ATOM 1825 C CA . ILE A 1 228 ? 23.174 -23.104 6.037 1.00 59.66 228 ILE A CA 1
ATOM 1826 C C . ILE A 1 228 ? 22.469 -24.220 6.827 1.00 59.66 228 ILE A C 1
ATOM 1828 O O . ILE A 1 228 ? 22.483 -24.207 8.057 1.00 59.66 228 ILE A O 1
ATOM 1832 N N . GLN A 1 229 ? 21.887 -25.213 6.151 1.00 60.62 229 GLN A N 1
ATOM 1833 C CA . GLN A 1 229 ? 21.178 -26.314 6.813 1.00 60.62 229 GLN A CA 1
ATOM 1834 C C . GLN A 1 229 ? 22.109 -27.217 7.639 1.00 60.62 229 GLN A C 1
ATOM 1836 O O . GLN A 1 229 ? 21.744 -27.598 8.753 1.00 60.62 229 GLN A O 1
ATOM 1841 N N . SER A 1 230 ? 23.318 -27.520 7.154 1.00 61.94 230 SER A N 1
ATOM 1842 C CA . SER A 1 230 ? 24.288 -28.330 7.905 1.00 61.94 230 SER A CA 1
ATOM 1843 C C . SER A 1 230 ? 24.830 -27.597 9.138 1.00 61.94 230 SER A C 1
ATOM 1845 O O . SER A 1 230 ? 24.892 -28.189 10.219 1.00 61.94 230 SER A O 1
ATOM 1847 N N . SER A 1 231 ? 25.135 -26.298 9.028 1.00 61.19 231 SER A N 1
ATOM 1848 C CA . SER A 1 231 ? 25.564 -25.488 10.180 1.00 61.19 231 SER A CA 1
ATOM 1849 C C . SER A 1 231 ? 24.463 -25.333 11.239 1.00 61.19 231 SER A C 1
ATOM 1851 O O . SER A 1 231 ? 24.742 -25.455 12.434 1.00 61.19 231 SER A O 1
ATOM 1853 N N . ALA A 1 232 ? 23.201 -25.163 10.827 1.00 58.06 232 ALA A N 1
ATOM 1854 C CA . ALA A 1 232 ? 22.058 -25.112 11.738 1.00 58.06 232 ALA A CA 1
ATOM 1855 C C . ALA A 1 232 ? 21.843 -26.440 12.490 1.00 58.06 232 ALA A C 1
ATOM 1857 O O . ALA A 1 232 ? 21.587 -26.430 13.696 1.00 58.06 232 ALA A O 1
ATOM 1858 N N . ALA A 1 233 ? 22.000 -27.583 11.810 1.00 55.91 233 ALA A N 1
ATOM 1859 C CA . ALA A 1 233 ? 21.920 -28.903 12.436 1.00 55.91 233 ALA A CA 1
ATOM 1860 C C . ALA A 1 233 ? 23.043 -29.125 13.470 1.00 55.91 233 ALA A C 1
ATOM 1862 O O . ALA A 1 233 ? 22.776 -29.598 14.578 1.00 55.91 233 ALA A O 1
ATOM 1863 N N . ALA A 1 234 ? 24.278 -28.722 13.152 1.00 57.81 234 ALA A N 1
ATOM 1864 C CA . ALA A 1 234 ? 25.409 -28.798 14.079 1.00 57.81 234 ALA A CA 1
ATOM 1865 C C . ALA A 1 234 ? 25.205 -27.914 15.328 1.00 57.81 234 ALA A C 1
ATOM 1867 O O . ALA A 1 234 ? 25.435 -28.364 16.452 1.00 57.81 234 ALA A O 1
ATOM 1868 N N . ALA A 1 235 ? 24.709 -26.684 15.150 1.00 57.50 235 ALA A N 1
ATOM 1869 C CA . ALA A 1 235 ? 24.405 -25.775 16.256 1.00 57.50 235 ALA A CA 1
ATOM 1870 C C . ALA A 1 235 ? 23.291 -26.315 17.175 1.00 57.50 235 ALA A C 1
ATOM 1872 O O . ALA A 1 235 ? 23.409 -26.239 18.400 1.00 57.50 235 ALA A O 1
ATOM 1873 N N . ALA A 1 236 ? 22.239 -26.913 16.604 1.00 59.56 236 ALA A N 1
ATOM 1874 C CA . ALA A 1 236 ? 21.158 -27.531 17.371 1.00 59.56 236 ALA A CA 1
ATOM 1875 C C . ALA A 1 236 ? 21.641 -28.737 18.201 1.00 59.56 236 ALA A C 1
ATOM 1877 O O . ALA A 1 236 ? 21.273 -28.865 19.371 1.00 59.56 236 ALA A O 1
ATOM 1878 N N . ALA A 1 237 ? 22.508 -29.584 17.634 1.00 58.94 237 ALA A N 1
ATOM 1879 C CA . ALA A 1 237 ? 23.098 -30.719 18.346 1.00 58.94 237 ALA A CA 1
ATOM 1880 C C . ALA A 1 237 ? 23.976 -30.272 19.532 1.00 58.94 237 ALA A C 1
ATOM 1882 O O . ALA A 1 237 ? 23.866 -30.827 20.627 1.00 58.94 237 ALA A O 1
ATOM 1883 N N . ALA A 1 238 ? 24.793 -29.227 19.350 1.00 60.22 238 ALA A N 1
ATOM 1884 C CA . ALA A 1 238 ? 25.614 -28.660 20.421 1.00 60.22 238 ALA A CA 1
ATOM 1885 C C . ALA A 1 238 ? 24.765 -28.070 21.567 1.00 60.22 238 ALA A C 1
ATOM 1887 O O . ALA A 1 238 ? 25.060 -28.302 22.741 1.00 60.22 238 ALA A O 1
ATOM 1888 N N . ALA A 1 239 ? 23.676 -27.364 21.242 1.00 59.72 239 ALA A N 1
ATOM 1889 C CA . ALA A 1 239 ? 22.755 -26.816 22.239 1.00 59.72 239 ALA A CA 1
ATOM 1890 C C . ALA A 1 239 ? 22.042 -27.916 23.053 1.00 59.72 239 ALA A C 1
ATOM 1892 O O . ALA A 1 239 ? 21.912 -27.795 24.273 1.00 59.72 239 ALA A O 1
ATOM 1893 N N . ALA A 1 240 ? 21.630 -29.011 22.403 1.00 60.69 240 ALA A N 1
ATOM 1894 C CA . ALA A 1 240 ? 21.016 -30.156 23.076 1.00 60.69 240 ALA A CA 1
ATOM 1895 C C . ALA A 1 240 ? 21.987 -30.865 24.041 1.00 60.69 240 ALA A C 1
ATOM 1897 O O . ALA A 1 240 ? 21.594 -31.233 25.148 1.00 60.69 240 ALA A O 1
ATOM 1898 N N . ALA A 1 241 ? 23.263 -31.004 23.661 1.00 62.41 241 ALA A N 1
ATOM 1899 C CA . ALA A 1 241 ? 24.292 -31.582 24.526 1.00 62.41 241 ALA A CA 1
ATOM 1900 C C . ALA A 1 241 ? 24.563 -30.722 25.778 1.00 62.41 241 ALA A C 1
ATOM 1902 O O . ALA A 1 241 ? 24.698 -31.262 26.876 1.00 62.41 241 ALA A O 1
ATOM 1903 N N . ALA A 1 242 ? 24.583 -29.392 25.637 1.00 59.72 242 ALA A N 1
ATOM 1904 C CA . ALA A 1 242 ? 24.774 -28.471 26.760 1.00 59.72 242 ALA A CA 1
ATOM 1905 C C . ALA A 1 242 ? 23.606 -28.504 27.767 1.00 59.72 242 ALA A C 1
ATOM 1907 O O . ALA A 1 242 ? 23.828 -28.444 28.977 1.00 59.72 242 ALA A O 1
ATOM 1908 N N . ALA A 1 243 ? 22.365 -28.653 27.288 1.00 58.12 243 ALA A N 1
ATOM 1909 C CA . ALA A 1 243 ? 21.174 -28.709 28.142 1.00 58.12 243 ALA A CA 1
ATOM 1910 C C . ALA A 1 243 ? 21.160 -29.916 29.105 1.00 58.12 243 ALA A C 1
ATOM 1912 O O . ALA A 1 243 ? 20.572 -29.832 30.182 1.00 58.12 243 ALA A O 1
ATOM 1913 N N . LEU A 1 244 ? 21.837 -31.014 28.752 1.00 55.31 244 LEU A N 1
ATOM 1914 C CA . LEU A 1 244 ? 21.933 -32.234 29.565 1.00 55.31 244 LEU A CA 1
ATOM 1915 C C . LEU A 1 244 ? 22.984 -32.173 30.691 1.00 55.31 244 LEU A C 1
ATOM 1917 O O . LEU A 1 244 ? 23.078 -33.116 31.472 1.00 55.31 244 LEU A O 1
ATOM 1921 N N . GLN A 1 245 ? 23.763 -31.089 30.800 1.00 55.97 245 GLN A N 1
ATOM 1922 C CA . GLN A 1 245 ? 24.836 -30.946 31.801 1.00 55.97 245 GLN A CA 1
ATOM 1923 C C . GLN A 1 245 ? 24.549 -29.892 32.889 1.00 55.97 245 GLN A C 1
ATOM 1925 O O . GLN A 1 245 ? 25.400 -29.636 33.741 1.00 55.97 245 GLN A O 1
ATOM 1930 N N . ALA A 1 246 ? 23.365 -29.271 32.894 1.00 50.59 246 ALA A N 1
ATOM 1931 C CA . ALA A 1 246 ? 23.008 -28.234 33.863 1.00 50.59 246 ALA A CA 1
ATOM 1932 C C . ALA A 1 246 ? 22.600 -28.830 35.235 1.00 50.59 246 ALA A C 1
ATOM 1934 O O . ALA A 1 246 ? 21.604 -29.554 35.308 1.00 50.59 246 ALA A O 1
ATOM 1935 N N . PRO A 1 247 ? 23.304 -28.524 36.346 1.00 47.31 247 PRO A N 1
ATOM 1936 C CA . PRO A 1 247 ? 22.970 -29.069 37.660 1.00 47.31 247 PRO A CA 1
ATOM 1937 C C . PRO A 1 247 ? 21.747 -28.379 38.285 1.00 47.31 247 PRO A C 1
ATOM 1939 O O . PRO A 1 247 ? 21.659 -27.149 38.335 1.00 47.31 247 PRO A O 1
ATOM 1942 N N . PHE A 1 248 ? 20.826 -29.175 38.834 1.00 48.12 248 PHE A N 1
ATOM 1943 C CA . PHE A 1 248 ? 19.683 -28.684 39.611 1.00 48.12 248 PHE A CA 1
ATOM 1944 C C . PHE A 1 248 ? 20.147 -27.910 40.858 1.00 48.12 248 PHE A C 1
ATOM 1946 O O . PHE A 1 248 ? 20.867 -28.449 41.697 1.00 48.12 248 PHE A O 1
ATOM 1953 N N . LYS A 1 249 ? 19.662 -26.674 41.034 1.00 49.44 249 LYS A N 1
ATOM 1954 C CA . LYS A 1 249 ? 19.726 -25.954 42.318 1.00 49.44 249 LYS A CA 1
ATOM 1955 C C . LYS A 1 249 ? 18.398 -26.092 43.061 1.00 49.44 249 LYS A C 1
ATOM 1957 O O . LYS A 1 249 ? 17.349 -25.758 42.516 1.00 49.44 249 LYS A O 1
ATOM 1962 N N . GLN A 1 250 ? 18.452 -26.562 44.306 1.00 45.94 250 GLN A N 1
ATOM 1963 C CA . GLN A 1 250 ? 17.290 -26.620 45.197 1.00 45.94 250 GLN A CA 1
ATOM 1964 C C . GLN A 1 250 ? 16.836 -25.213 45.626 1.00 45.94 250 GLN A C 1
ATOM 1966 O O . GLN A 1 250 ? 17.636 -24.277 45.695 1.00 45.94 250 GLN A O 1
ATOM 1971 N N . LYS A 1 251 ? 15.542 -25.080 45.943 1.00 46.25 251 LYS A N 1
ATOM 1972 C CA . LYS A 1 251 ? 15.003 -23.924 46.674 1.00 46.25 251 LYS A CA 1
ATOM 1973 C C . LYS A 1 251 ? 15.403 -24.001 48.157 1.00 46.25 251 LYS A C 1
ATOM 1975 O O . LYS A 1 251 ? 15.427 -25.107 48.691 1.00 46.25 251 LYS A O 1
ATOM 1980 N N . PRO A 1 252 ? 15.623 -22.862 48.835 1.00 48.75 252 PRO A N 1
ATOM 1981 C CA . PRO A 1 252 ? 15.538 -22.788 50.288 1.00 48.75 252 PRO A CA 1
ATOM 1982 C C . PRO A 1 252 ? 14.069 -22.727 50.740 1.00 48.75 252 PRO A C 1
ATOM 1984 O O . PRO A 1 252 ? 13.246 -22.076 50.089 1.00 48.75 252 PRO A O 1
ATOM 1987 N N . ASP A 1 253 ? 13.756 -23.368 51.864 1.00 44.72 253 ASP A N 1
ATOM 1988 C CA . ASP A 1 253 ? 12.465 -23.230 52.544 1.00 44.72 253 ASP A CA 1
ATOM 1989 C C . ASP A 1 253 ? 12.381 -21.931 53.358 1.00 44.72 253 ASP A C 1
ATOM 1991 O O . ASP A 1 253 ? 13.378 -21.435 53.886 1.00 44.72 253 ASP A O 1
ATOM 1995 N N . ALA A 1 254 ? 11.165 -21.399 53.491 1.00 47.22 254 ALA A N 1
ATOM 1996 C CA . ALA A 1 254 ? 10.857 -20.282 54.377 1.00 47.22 254 ALA A CA 1
ATOM 1997 C C . ALA A 1 254 ? 10.232 -20.820 55.674 1.00 47.22 254 ALA A C 1
ATOM 1999 O O . ALA A 1 254 ? 9.055 -21.179 55.695 1.00 47.22 254 ALA A O 1
ATOM 2000 N N . SER A 1 255 ? 11.025 -20.894 56.746 1.00 48.50 255 SER A N 1
ATOM 2001 C CA . SER A 1 255 ? 10.531 -21.306 58.066 1.00 48.50 255 SER A CA 1
ATOM 2002 C C . SER A 1 255 ? 9.800 -20.160 58.769 1.00 48.50 255 SER A C 1
ATOM 2004 O O . SER A 1 255 ? 10.216 -19.006 58.678 1.00 48.50 255 SER A O 1
ATOM 2006 N N . ILE A 1 256 ? 8.730 -20.494 59.490 1.00 43.22 256 ILE A N 1
ATOM 2007 C CA . ILE A 1 256 ? 7.925 -19.558 60.284 1.00 43.22 256 ILE A CA 1
ATOM 2008 C C . ILE A 1 256 ? 8.461 -19.519 61.721 1.00 43.22 256 ILE A C 1
ATOM 2010 O O . ILE A 1 256 ? 8.639 -20.577 62.327 1.00 43.22 256 ILE A O 1
ATOM 2014 N N . ALA A 1 257 ? 8.654 -18.312 62.256 1.00 49.75 257 ALA A N 1
ATOM 2015 C CA . ALA A 1 257 ? 8.680 -17.981 63.683 1.00 49.75 257 ALA A CA 1
ATOM 2016 C C . ALA A 1 257 ? 8.361 -16.485 63.847 1.00 49.75 257 ALA A C 1
ATOM 2018 O O . ALA A 1 257 ? 9.055 -15.683 63.183 1.00 49.75 257 ALA A O 1
#

pLDDT: mean 70.81, std 22.04, range [26.61, 97.81]

Mean predicted aligned error: 18.61 Å

Secondary structure (DSSP, 8-state):
----------HHHHHHHH---HHHHTT--SS-HHHHHH-TT--PPPHHHHHHHHHTSTTSSS-HHHHHHHHHHHHIIIIISHHHHHHH--B-STT---BTTS-HHHHHHHHHHHHHHHGGGSSSHHHHHHHHHHHHHHHHHHHHHHHHHHHHHHHHHHHHHHHHHHHHHTTS------------------------THHHHHHHHHHHHHHHHHHHHHHHHHHHHHHHHHHHHHHHHHHHHHHTTPPPPPPPP----

Sequence (257 aa):
FFFKKPVSDDYVKFIRQKGISQSSISNIKIPVPQAYLSDPGFTPSSEEQIIQQFHQNRRCDDDVRKAMAFLSKMLAEKRVFGTKLMAQTTVAGPNHSTYKNLPEEGIHYIAYVCRKVMMHRIPNEDEFWEVFRDVTRKLAARCRRVRHSKKTRSEERDAKRLRDSSSLEHLHHHPHLQLGGSSGTSGTEDSVNGANPLLVSLRVDAADAFNAALEHHLQVSDEHLKSIQSSAAAAAAAAAAAALQAPFKQKPDASIA

Radius of gyration: 31.04 Å; Cα contacts (8 Å, |Δi|>4): 181; chains: 1; bounding box: 51×51×134 Å

Organism: NCBI:txid637853

Solvent-accessible surface area (backbone atoms only — not comparable to full-atom values): 15417 Å² total; per-residue (Å²): 132,86,81,74,70,80,74,81,59,48,52,60,57,56,48,59,73,71,48,77,49,73,80,68,46,71,80,51,65,76,46,32,72,61,23,44,77,54,29,82,83,71,78,62,53,56,71,64,57,52,52,52,58,38,70,75,31,82,54,49,81,40,58,68,70,52,18,51,36,49,50,48,47,48,42,38,49,42,31,30,35,31,69,50,33,41,32,69,29,62,41,64,63,91,93,40,46,46,53,81,60,56,68,63,62,47,55,48,46,45,51,39,52,51,45,76,73,46,45,94,81,45,98,44,71,67,58,47,54,52,45,50,42,56,29,40,30,53,49,40,55,46,25,40,51,48,25,50,59,52,49,54,58,44,54,53,51,53,51,45,50,54,51,58,53,61,59,55,63,65,77,76,72,88,78,86,85,88,86,88,81,83,90,85,85,89,83,82,88,85,89,81,89,84,78,69,70,77,70,51,59,69,57,48,60,59,48,53,56,49,50,55,54,49,52,52,56,48,52,56,49,53,53,51,50,53,52,53,52,52,54,52,52,53,52,52,53,54,53,58,58,55,66,75,69,69,80,90,78,81,82,84,83,86,82,90,131

Foldseek 3Di:
DDPPDPPPLQLLVVLVVLPADPVSLVPQDKQHVVLCVQPVPQDADDLVRLLVVLVPDPQCVPDLLRSLLVSLCSCCCHMHRHLRQLLVWDFDDQPGLDTPRGDSSSLSVSLNSSCVRCVVVPPDPVRSSVSSSSSSSVSSVVSVVSNVVVVVVVVVVVVVVVVVVVVVVVVPDDDDDDDDDDDDDDDDDDDDDDDDPVVPPVVVVVVVVVVVVVVVVVVVVVVVVVVVVVVVVVVVVVVVVVVVPDDDDDDDDDDDD